Protein AF-A0A2D6MAQ5-F1 (afdb_monomer_lite)

Foldseek 3Di:
DDPVVLVVQLVQLQDPHRPDDDALQRLQVNVQLDLVSLLVVLCVPPPPPDPDDDPVRVVVSNSSSVSNCVVSVVSNVCCFVWPAFAKKFKAQPPPGTPAIDTDGTDVRVLVVCCVPCVVVDPVPSNVRTDITRDHHDDPVVRVVRRVVVVVVVVVVVVVVVVVVVVVVVVVVVVVVVVVVVVVVVVVVVVVVVVVPPDDPD

Structure (mmCIF, N/CA/C/O backbone):
data_AF-A0A2D6MAQ5-F1
#
_entry.id   AF-A0A2D6MAQ5-F1
#
loop_
_atom_site.group_PDB
_atom_site.id
_atom_site.type_symbol
_atom_site.label_atom_id
_atom_site.label_alt_id
_atom_site.label_comp_id
_atom_site.label_asym_id
_atom_site.label_entity_id
_atom_site.label_seq_id
_atom_site.pdbx_PDB_ins_code
_atom_site.Cartn_x
_atom_site.Cartn_y
_atom_site.Cartn_z
_atom_site.occupancy
_atom_site.B_iso_or_equiv
_atom_site.auth_seq_id
_atom_site.auth_comp_id
_atom_site.auth_asym_id
_atom_site.auth_atom_id
_atom_site.pdbx_PDB_model_num
ATOM 1 N N . MET A 1 1 ? 15.645 -5.138 -8.978 1.00 88.62 1 MET A N 1
ATOM 2 C CA . MET A 1 1 ? 16.540 -4.538 -9.994 1.00 88.62 1 MET A CA 1
ATOM 3 C C . MET A 1 1 ? 17.437 -3.491 -9.338 1.00 88.62 1 MET A C 1
ATOM 5 O O . MET A 1 1 ? 16.954 -2.811 -8.440 1.00 88.62 1 MET A O 1
ATOM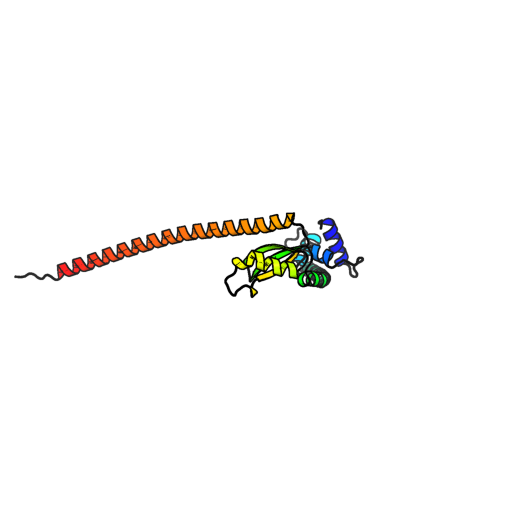 9 N N . ASN A 1 2 ? 18.716 -3.377 -9.720 1.00 93.69 2 ASN A N 1
ATOM 10 C CA . ASN A 1 2 ? 19.572 -2.290 -9.223 1.00 93.69 2 ASN A CA 1
ATOM 11 C C . ASN A 1 2 ? 19.208 -0.949 -9.901 1.00 93.69 2 ASN A C 1
ATOM 13 O O . ASN A 1 2 ? 18.610 -0.934 -10.979 1.00 93.69 2 ASN A O 1
ATOM 17 N N . ASP A 1 3 ? 19.557 0.175 -9.268 1.00 94.69 3 ASP A N 1
ATOM 18 C CA . ASP A 1 3 ? 19.176 1.507 -9.765 1.00 94.69 3 ASP A CA 1
ATOM 19 C C . ASP A 1 3 ? 19.795 1.834 -11.134 1.00 94.69 3 ASP A C 1
ATOM 21 O O . ASP A 1 3 ? 19.147 2.484 -11.952 1.00 94.69 3 ASP A O 1
ATOM 25 N N . SER A 1 4 ? 21.004 1.330 -11.408 1.00 95.81 4 SER A N 1
ATOM 26 C CA . SER A 1 4 ? 21.710 1.538 -12.681 1.00 95.81 4 SER A CA 1
ATOM 27 C C . SER A 1 4 ? 20.963 0.911 -13.865 1.00 95.81 4 SER A C 1
ATOM 29 O O . SER A 1 4 ? 20.647 1.598 -14.835 1.00 95.81 4 SER A O 1
ATOM 31 N N . ARG A 1 5 ? 20.578 -0.369 -13.756 1.00 96.25 5 ARG A N 1
ATOM 32 C CA . ARG A 1 5 ? 19.807 -1.070 -14.794 1.00 96.25 5 ARG A CA 1
ATOM 33 C C . ARG A 1 5 ? 18.431 -0.442 -14.984 1.00 96.25 5 ARG A C 1
ATOM 35 O O . ARG A 1 5 ? 17.978 -0.289 -16.113 1.00 96.25 5 ARG A O 1
ATOM 42 N N . LYS A 1 6 ? 17.774 -0.035 -13.893 1.00 96.69 6 LYS A N 1
ATOM 43 C CA . LYS A 1 6 ? 16.491 0.675 -13.967 1.00 96.69 6 LYS A CA 1
ATOM 44 C C . LYS A 1 6 ? 16.623 1.974 -14.766 1.00 96.69 6 LYS A C 1
ATOM 46 O O . LYS A 1 6 ? 15.774 2.261 -15.607 1.00 96.69 6 LYS A O 1
ATOM 51 N N . GLU A 1 7 ? 17.670 2.754 -14.509 1.00 97.12 7 GLU A N 1
ATOM 52 C CA . GLU A 1 7 ? 17.916 4.001 -15.230 1.00 97.12 7 GLU A CA 1
ATOM 53 C C . GLU A 1 7 ? 18.206 3.755 -16.716 1.00 97.12 7 GLU A C 1
ATOM 55 O O . GLU A 1 7 ? 17.661 4.466 -17.561 1.00 97.12 7 GLU A O 1
ATOM 60 N N . GLU A 1 8 ? 19.001 2.734 -17.038 1.00 97.19 8 GLU A N 1
ATOM 61 C CA . GLU A 1 8 ? 19.292 2.314 -18.413 1.00 97.19 8 GLU A CA 1
ATOM 62 C C . GLU A 1 8 ? 18.004 1.991 -19.188 1.00 97.19 8 GLU A C 1
ATOM 64 O O . GLU A 1 8 ? 17.741 2.606 -20.224 1.00 97.19 8 GLU A O 1
ATOM 69 N N . ILE A 1 9 ? 17.159 1.107 -18.640 1.00 97.62 9 ILE A N 1
ATOM 70 C CA . ILE A 1 9 ? 15.879 0.720 -19.252 1.00 97.62 9 ILE A CA 1
ATOM 71 C C . ILE A 1 9 ? 14.987 1.949 -19.439 1.00 97.62 9 ILE A C 1
ATOM 73 O O . ILE A 1 9 ? 14.436 2.174 -20.515 1.00 97.62 9 ILE A O 1
ATOM 77 N N . VAL A 1 10 ? 14.859 2.799 -18.415 1.00 97.50 10 VAL A N 1
ATOM 78 C CA . VAL A 1 10 ? 14.015 3.999 -18.507 1.00 97.50 10 VAL A CA 1
ATOM 79 C C . VAL A 1 10 ? 14.538 4.982 -19.556 1.00 97.50 10 VAL A C 1
ATOM 81 O O . VAL A 1 10 ? 13.734 5.608 -20.251 1.00 97.50 10 VAL A O 1
ATOM 84 N N . ARG A 1 11 ? 15.858 5.136 -19.704 1.00 97.38 11 ARG A N 1
ATOM 85 C CA . ARG A 1 11 ? 16.445 5.994 -20.743 1.00 97.38 11 ARG A CA 1
ATOM 86 C C . ARG A 1 11 ? 16.146 5.458 -22.141 1.00 97.38 11 ARG A C 1
ATOM 88 O O . ARG A 1 11 ? 15.717 6.254 -22.978 1.00 97.38 11 ARG A O 1
ATOM 95 N N . ASP A 1 12 ? 16.282 4.153 -22.373 1.00 97.94 12 ASP A N 1
ATOM 96 C CA . ASP A 1 12 ? 15.926 3.529 -23.655 1.00 97.94 12 ASP A CA 1
ATOM 97 C C . ASP A 1 12 ? 14.424 3.680 -23.963 1.00 97.94 12 ASP A C 1
ATOM 99 O O . ASP A 1 12 ? 14.020 4.192 -25.014 1.00 97.94 12 ASP A O 1
ATOM 103 N N . LEU A 1 13 ? 13.575 3.408 -22.965 1.00 97.25 13 LEU A N 1
ATOM 104 C CA . LEU A 1 13 ? 12.125 3.613 -23.025 1.00 97.25 13 LEU A CA 1
ATOM 105 C C . LEU A 1 13 ? 11.705 5.079 -23.206 1.00 97.25 13 LEU A C 1
ATOM 107 O O . LEU A 1 13 ? 10.522 5.345 -23.427 1.00 97.25 13 LEU A O 1
ATOM 111 N N . LEU A 1 14 ? 12.617 6.049 -23.168 1.00 97.25 14 LEU A N 1
ATOM 112 C CA . LEU A 1 14 ? 12.327 7.447 -23.485 1.00 97.25 14 LEU A CA 1
ATOM 113 C C . LEU A 1 14 ? 12.767 7.857 -24.897 1.00 97.25 14 LEU A C 1
ATOM 115 O O . LEU A 1 14 ? 12.329 8.913 -25.368 1.00 97.25 14 LEU A O 1
ATOM 119 N N . VAL A 1 15 ? 13.542 7.042 -25.616 1.00 96.25 15 VAL A N 1
ATOM 120 C CA . VAL A 1 15 ? 13.937 7.293 -27.015 1.00 96.25 15 VAL A CA 1
ATOM 121 C C . VAL A 1 15 ? 12.729 7.139 -27.951 1.00 96.25 15 VAL A C 1
ATOM 123 O O . VAL A 1 15 ? 11.746 6.476 -27.624 1.00 96.25 15 VAL A O 1
ATOM 126 N N . LYS A 1 16 ? 12.726 7.783 -29.129 1.00 94.44 16 LYS A N 1
ATOM 127 C CA . LYS A 1 16 ? 11.592 7.706 -30.079 1.00 94.44 16 LYS A CA 1
ATOM 128 C C . LYS A 1 16 ? 11.238 6.257 -30.441 1.00 94.44 16 LYS A C 1
ATOM 130 O O . LYS A 1 16 ? 10.055 5.933 -30.490 1.00 94.44 16 LYS A O 1
ATOM 135 N N . ARG A 1 17 ? 12.246 5.406 -30.623 1.00 95.00 17 ARG A N 1
ATOM 136 C CA . ARG A 1 17 ? 12.137 3.955 -30.791 1.00 95.00 17 ARG A CA 1
ATOM 137 C C . ARG A 1 17 ? 13.095 3.321 -29.773 1.00 95.00 17 ARG A C 1
ATOM 139 O O . ARG A 1 17 ? 14.276 3.648 -29.876 1.00 95.00 17 ARG A O 1
ATOM 146 N N . PRO A 1 18 ? 12.603 2.563 -28.775 1.00 94.81 18 PRO A N 1
ATOM 147 C CA . PRO A 1 18 ? 13.467 1.784 -27.889 1.00 94.81 18 PRO A CA 1
ATOM 148 C C . PRO A 1 18 ? 14.373 0.870 -28.711 1.00 94.81 18 PRO A C 1
ATOM 150 O O . PRO A 1 18 ? 13.984 0.440 -29.799 1.00 94.81 18 PRO A O 1
ATOM 153 N N . LEU A 1 19 ? 15.576 0.623 -28.213 1.00 93.75 19 LEU A N 1
ATOM 154 C CA . LEU A 1 19 ? 16.551 -0.256 -28.848 1.00 93.75 19 LEU A CA 1
ATOM 155 C C . LEU A 1 19 ? 16.357 -1.713 -28.430 1.00 93.75 19 LEU A C 1
ATOM 157 O O . LEU A 1 19 ? 16.726 -2.603 -29.190 1.00 93.75 19 LEU A O 1
ATOM 161 N N . SER A 1 20 ? 15.806 -1.946 -27.235 1.00 95.31 20 SER A N 1
ATOM 162 C CA . SER A 1 20 ? 15.591 -3.287 -26.689 1.00 95.31 20 SER A CA 1
ATOM 163 C C . SER A 1 20 ? 14.107 -3.610 -26.539 1.00 95.31 20 SER A C 1
ATOM 165 O O . SER A 1 20 ? 13.301 -2.738 -26.203 1.00 95.31 20 SER A O 1
ATOM 167 N N . ASP A 1 21 ? 13.775 -4.887 -26.713 1.00 95.00 21 ASP A N 1
ATOM 168 C CA . ASP A 1 21 ? 12.493 -5.445 -26.295 1.00 95.00 21 ASP A CA 1
ATOM 169 C C . ASP A 1 21 ? 12.620 -5.925 -24.846 1.00 95.00 21 ASP A C 1
ATOM 171 O O . ASP A 1 21 ? 13.440 -6.789 -24.534 1.00 95.00 21 ASP A O 1
ATOM 175 N N . TYR A 1 22 ? 11.827 -5.333 -23.954 1.00 96.69 22 TYR A N 1
ATOM 176 C CA . TYR A 1 22 ? 11.806 -5.678 -22.534 1.00 96.69 22 TYR A CA 1
ATOM 177 C C . TYR A 1 22 ? 10.642 -6.616 -22.234 1.00 96.69 22 TYR A C 1
ATOM 179 O O . TYR A 1 22 ? 9.525 -6.398 -22.707 1.00 96.69 22 TYR A O 1
ATOM 187 N N . SER A 1 23 ? 10.895 -7.635 -21.416 1.00 96.12 23 SER A N 1
ATOM 188 C CA . SER A 1 23 ? 9.839 -8.528 -20.931 1.00 96.12 23 SER A CA 1
ATOM 189 C C . SER A 1 23 ? 8.852 -7.790 -20.019 1.00 96.12 23 SER A C 1
ATOM 191 O O . SER A 1 23 ? 9.197 -6.795 -19.371 1.00 96.12 23 SER A O 1
ATOM 193 N N . ASN A 1 24 ? 7.616 -8.289 -19.923 1.00 95.50 24 ASN A N 1
ATOM 194 C CA . ASN A 1 24 ? 6.607 -7.694 -19.042 1.00 95.50 24 ASN A CA 1
ATOM 195 C C . ASN A 1 24 ? 7.068 -7.722 -17.575 1.00 95.50 24 ASN A C 1
ATOM 197 O O . ASN A 1 24 ? 6.819 -6.779 -16.825 1.00 95.50 24 ASN A O 1
ATOM 201 N N . GLU A 1 25 ? 7.793 -8.769 -17.183 1.00 94.25 25 GLU A N 1
ATOM 202 C CA . GLU A 1 25 ? 8.395 -8.938 -15.865 1.00 94.25 25 GLU A CA 1
ATOM 203 C C . GLU A 1 25 ? 9.463 -7.872 -15.582 1.00 94.25 25 GLU A C 1
ATOM 205 O O . GLU A 1 25 ? 9.437 -7.255 -14.518 1.00 94.25 25 GLU A O 1
ATOM 210 N N . GLU A 1 26 ? 10.355 -7.583 -16.538 1.00 95.31 26 GLU A N 1
ATOM 211 C CA . GLU A 1 26 ? 11.341 -6.502 -16.396 1.00 95.31 26 GLU A CA 1
ATOM 212 C C . GLU A 1 26 ? 10.673 -5.132 -16.277 1.00 95.31 26 GLU A C 1
ATOM 214 O O . GLU A 1 26 ? 11.076 -4.323 -15.437 1.00 95.31 26 GLU A O 1
ATOM 219 N N . LEU A 1 27 ? 9.644 -4.869 -17.093 1.00 96.12 27 LEU A N 1
ATOM 220 C CA . LEU A 1 27 ? 8.882 -3.619 -17.044 1.00 96.12 27 LEU A CA 1
ATOM 221 C C . LEU A 1 27 ? 8.155 -3.453 -15.704 1.00 96.12 27 LEU A C 1
ATOM 223 O O . LEU A 1 27 ? 8.126 -2.351 -15.152 1.00 96.12 27 LEU A O 1
ATOM 227 N N . PHE A 1 28 ? 7.608 -4.539 -15.158 1.00 94.75 28 PHE A N 1
ATOM 228 C CA . PHE A 1 28 ? 6.983 -4.554 -13.840 1.00 94.75 28 PHE A CA 1
ATOM 229 C C . PHE A 1 28 ? 8.018 -4.301 -12.727 1.00 94.75 28 PHE A C 1
ATOM 231 O O . PHE A 1 28 ? 7.811 -3.450 -11.857 1.00 94.75 28 PHE A O 1
ATOM 238 N N . ASP A 1 29 ? 9.183 -4.948 -12.803 1.00 94.44 29 ASP A N 1
ATOM 239 C CA . ASP A 1 29 ? 10.281 -4.819 -11.835 1.00 94.44 29 ASP A CA 1
ATOM 240 C C . ASP A 1 29 ? 10.923 -3.421 -11.794 1.00 94.44 29 ASP A C 1
ATOM 242 O O . ASP A 1 29 ? 11.676 -3.106 -10.860 1.00 94.44 29 ASP A O 1
ATOM 246 N N . LEU A 1 30 ? 10.603 -2.537 -12.749 1.00 95.56 30 LEU A N 1
ATOM 247 C CA . LEU A 1 30 ? 10.941 -1.115 -12.653 1.00 95.56 30 LEU A CA 1
ATOM 248 C C . LEU A 1 30 ? 10.294 -0.457 -11.427 1.00 95.56 30 LEU A C 1
ATOM 250 O O . LEU A 1 30 ? 10.760 0.606 -11.008 1.00 95.56 30 LEU A O 1
ATOM 254 N N . ASN A 1 31 ? 9.255 -1.051 -10.827 1.00 94.75 31 ASN A N 1
ATOM 255 C CA . ASN A 1 31 ? 8.529 -0.494 -9.684 1.00 94.75 31 ASN A CA 1
ATOM 256 C C . ASN A 1 31 ? 8.019 0.933 -9.983 1.00 94.75 31 ASN A C 1
ATOM 258 O O . ASN A 1 31 ? 8.246 1.880 -9.225 1.00 94.75 31 ASN A O 1
ATOM 262 N N . LEU A 1 32 ? 7.423 1.097 -11.169 1.00 96.38 32 LEU A N 1
ATOM 263 C CA . LEU A 1 32 ? 6.778 2.320 -11.656 1.00 96.38 32 LEU A CA 1
ATOM 264 C C . LEU A 1 32 ? 5.301 2.008 -11.927 1.00 96.38 32 LEU A C 1
ATOM 266 O O . LEU A 1 32 ? 4.874 1.899 -13.071 1.00 96.38 32 LEU A O 1
ATOM 270 N N . HIS A 1 33 ? 4.532 1.802 -10.857 1.00 94.81 33 HIS A N 1
ATOM 271 C CA . HIS A 1 33 ? 3.179 1.229 -10.913 1.00 94.81 33 HIS A CA 1
ATOM 272 C C . HIS A 1 33 ? 2.074 2.249 -11.227 1.00 94.81 33 HIS A C 1
ATOM 274 O O . HIS A 1 33 ? 0.889 1.912 -11.213 1.00 94.81 33 HIS A O 1
ATOM 280 N N . SER A 1 34 ? 2.440 3.504 -11.480 1.00 96.50 34 SER A N 1
ATOM 281 C CA . SER A 1 34 ? 1.508 4.575 -11.809 1.00 96.50 34 SER A CA 1
ATOM 282 C C . SER A 1 34 ? 2.171 5.668 -12.648 1.00 96.50 34 SER A C 1
ATOM 284 O O . SER A 1 34 ? 3.388 5.871 -12.598 1.00 96.50 34 SER A O 1
ATOM 286 N N . GLU A 1 35 ? 1.358 6.457 -13.358 1.00 97.75 35 GLU A N 1
ATOM 287 C CA . GLU A 1 35 ? 1.834 7.662 -14.050 1.00 97.75 35 GLU A CA 1
ATOM 288 C C . GLU A 1 35 ? 2.507 8.646 -13.074 1.00 97.75 35 GLU A C 1
ATOM 290 O O . GLU A 1 35 ? 3.494 9.304 -13.412 1.00 97.75 35 GLU A O 1
ATOM 295 N N . TYR A 1 36 ? 2.014 8.711 -11.834 1.00 97.75 36 TYR A N 1
ATOM 296 C CA . TYR A 1 36 ? 2.606 9.518 -10.773 1.00 97.75 36 TYR A CA 1
ATOM 297 C C . TYR A 1 36 ? 4.025 9.049 -10.421 1.00 97.75 36 TYR A C 1
ATOM 299 O O . TYR A 1 36 ? 4.936 9.879 -10.334 1.00 97.75 36 TYR A O 1
ATOM 307 N N . ASP A 1 37 ? 4.250 7.738 -10.301 1.00 97.62 37 ASP A N 1
ATOM 308 C CA . ASP A 1 37 ? 5.584 7.171 -10.068 1.00 97.62 37 ASP A CA 1
ATOM 309 C C . ASP A 1 37 ? 6.519 7.459 -11.244 1.00 97.62 37 ASP A C 1
ATOM 311 O O . ASP A 1 37 ? 7.644 7.926 -11.039 1.00 97.62 37 ASP A O 1
ATOM 315 N N . CYS A 1 38 ? 6.037 7.290 -12.483 1.00 98.06 38 CYS A N 1
ATOM 316 C CA . CYS A 1 38 ? 6.774 7.683 -13.685 1.00 98.06 38 CYS A CA 1
ATOM 317 C C . CYS A 1 38 ? 7.151 9.171 -13.644 1.00 98.06 38 CYS A C 1
ATOM 319 O O . CYS A 1 38 ? 8.298 9.531 -13.910 1.00 98.06 38 CYS A O 1
ATOM 321 N N . ARG A 1 39 ? 6.218 10.059 -13.284 1.00 98.12 39 ARG A N 1
ATOM 322 C CA . ARG A 1 39 ? 6.462 11.504 -13.174 1.00 98.12 39 ARG A CA 1
ATOM 323 C C . ARG A 1 39 ? 7.495 11.835 -12.107 1.00 98.12 39 ARG A C 1
ATOM 325 O O . ARG A 1 39 ? 8.385 12.648 -12.371 1.00 98.12 39 ARG A O 1
ATOM 332 N N . ARG A 1 40 ? 7.405 11.223 -10.925 1.00 97.25 40 ARG A N 1
ATOM 333 C CA . ARG A 1 40 ? 8.395 11.405 -9.854 1.00 97.25 40 ARG A CA 1
ATOM 334 C C . ARG A 1 40 ? 9.776 10.939 -10.297 1.00 97.25 40 ARG A C 1
ATOM 336 O O . ARG A 1 40 ? 10.749 11.661 -10.093 1.00 97.25 40 ARG A O 1
ATOM 343 N N . TYR A 1 41 ? 9.857 9.780 -10.943 1.00 97.69 41 TYR A N 1
ATOM 344 C CA . TYR A 1 41 ? 11.121 9.213 -11.402 1.00 97.69 41 TYR A CA 1
ATOM 345 C C . TYR A 1 41 ? 11.761 10.046 -12.525 1.00 97.69 41 TYR A C 1
ATOM 347 O O . TYR A 1 41 ? 12.936 10.397 -12.439 1.00 97.69 41 TYR A O 1
ATOM 355 N N . VAL A 1 42 ? 10.982 10.473 -13.525 1.00 97.75 42 VAL A N 1
ATOM 356 C CA . VAL A 1 42 ? 11.463 11.370 -14.592 1.00 97.75 42 VAL A CA 1
ATOM 357 C C . VAL A 1 42 ? 11.900 12.722 -14.022 1.00 97.75 42 VAL A C 1
ATOM 359 O O . VAL A 1 42 ? 12.931 13.248 -14.437 1.00 97.75 42 VAL A O 1
ATOM 362 N N . THR A 1 43 ? 11.163 13.279 -13.052 1.00 97.44 43 THR A N 1
ATOM 363 C CA . THR A 1 43 ? 11.580 14.507 -12.350 1.00 97.44 43 THR A CA 1
ATOM 364 C C . THR A 1 43 ? 12.943 14.321 -11.685 1.00 97.44 43 THR A C 1
ATOM 366 O O . THR A 1 43 ? 13.827 15.146 -11.888 1.00 97.44 43 THR A O 1
ATOM 369 N N . LYS A 1 44 ? 13.136 13.210 -10.959 1.00 96.56 44 LYS A N 1
ATOM 370 C CA . LYS A 1 44 ? 14.394 12.892 -10.267 1.00 96.56 44 LYS A CA 1
ATOM 371 C C . LYS A 1 44 ? 15.592 12.839 -11.224 1.00 96.56 44 LYS A C 1
ATOM 373 O O . LYS A 1 44 ? 16.645 13.360 -10.880 1.00 96.56 44 LYS A O 1
ATOM 378 N N . ILE A 1 45 ? 15.435 12.225 -12.399 1.00 96.19 45 ILE A N 1
ATOM 379 C CA . ILE A 1 45 ? 16.539 12.022 -13.355 1.00 96.19 45 ILE A CA 1
ATOM 380 C C . ILE A 1 45 ? 16.838 13.282 -14.172 1.00 96.19 45 ILE A C 1
ATOM 382 O O . ILE A 1 45 ? 17.996 13.651 -14.342 1.00 96.19 45 ILE A O 1
ATOM 386 N N . PHE A 1 46 ? 15.808 13.924 -14.727 1.00 96.25 46 PHE A N 1
ATOM 387 C CA . PHE A 1 46 ? 15.991 14.977 -15.734 1.00 96.25 46 PHE A CA 1
ATOM 388 C C . PHE A 1 46 ? 15.930 16.394 -15.167 1.00 96.25 46 PHE A C 1
ATOM 390 O O . PHE A 1 46 ? 16.324 17.334 -15.854 1.00 96.25 46 PHE A O 1
ATOM 397 N N . TYR A 1 47 ? 15.411 16.557 -13.951 1.00 96.38 47 TYR A N 1
ATOM 398 C CA . TYR A 1 47 ? 15.249 17.855 -13.304 1.00 96.38 47 TYR A CA 1
ATOM 399 C C . TYR A 1 47 ? 15.709 17.825 -11.832 1.00 96.38 47 TYR A C 1
ATOM 401 O O . TYR A 1 47 ? 14.966 18.274 -10.953 1.00 96.38 47 TYR A O 1
ATOM 409 N N . PRO A 1 48 ? 16.918 17.310 -11.525 1.00 96.31 48 PRO A N 1
ATOM 410 C CA . PRO A 1 48 ? 17.421 17.306 -10.157 1.00 96.31 48 PRO A CA 1
ATOM 411 C C . PRO A 1 48 ? 17.647 18.741 -9.660 1.00 96.31 48 PRO A C 1
ATOM 413 O O . PRO A 1 48 ? 18.176 19.581 -10.382 1.00 96.31 48 PRO A O 1
ATOM 416 N N . GLY A 1 49 ? 17.242 19.026 -8.421 1.00 94.44 49 GLY A N 1
ATOM 417 C CA . GLY A 1 49 ? 17.518 20.309 -7.762 1.00 94.44 49 GLY A CA 1
ATOM 418 C C . GLY A 1 49 ? 16.656 21.4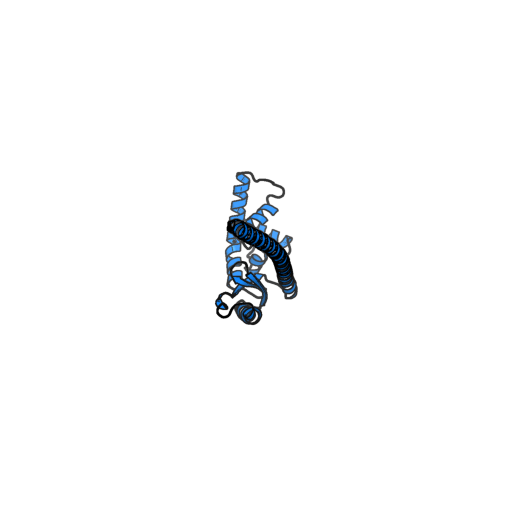97 -8.206 1.00 94.44 49 GLY A C 1
ATOM 419 O O . GLY A 1 49 ? 16.880 22.603 -7.727 1.00 94.44 49 GLY A O 1
ATOM 420 N N . TYR A 1 50 ? 15.657 21.301 -9.071 1.00 92.94 50 TYR A N 1
ATOM 421 C CA . TYR A 1 50 ? 14.743 22.379 -9.460 1.00 92.94 50 TYR A CA 1
ATOM 422 C C . TYR A 1 50 ? 13.564 22.480 -8.475 1.00 92.94 50 TYR A C 1
ATOM 424 O O . TYR A 1 50 ? 12.726 21.574 -8.454 1.00 92.94 50 TYR A O 1
ATOM 432 N N . PRO A 1 51 ? 13.437 23.573 -7.694 1.00 88.94 51 PRO A N 1
ATOM 433 C CA . PRO A 1 51 ? 12.321 23.745 -6.757 1.00 88.94 51 PRO A CA 1
ATOM 434 C C . PRO A 1 51 ? 10.992 23.968 -7.488 1.00 88.94 51 PRO A C 1
ATOM 436 O O . PRO A 1 51 ? 9.929 23.579 -7.009 1.00 88.94 51 PRO A O 1
ATOM 439 N N . SER A 1 52 ? 11.048 24.575 -8.675 1.00 95.62 52 SER A N 1
ATOM 440 C CA . SER A 1 52 ? 9.912 24.718 -9.577 1.00 95.62 52 SER A CA 1
ATOM 441 C C . SER A 1 52 ? 10.372 24.618 -11.031 1.00 95.62 52 SER A C 1
ATOM 443 O O . SER A 1 52 ? 11.485 25.008 -11.378 1.00 95.62 52 SER A O 1
ATOM 445 N N . LEU A 1 53 ? 9.513 24.056 -11.881 1.00 96.81 53 LEU A N 1
ATOM 446 C CA . LEU A 1 53 ? 9.777 23.902 -13.310 1.00 96.81 53 LEU A CA 1
ATOM 447 C C . LEU A 1 53 ? 9.172 25.069 -14.092 1.00 96.81 53 LEU A C 1
ATOM 449 O O . LEU A 1 53 ? 8.016 25.442 -13.862 1.00 96.81 53 LEU A O 1
ATOM 453 N N . THR A 1 54 ? 9.907 25.589 -15.073 1.00 97.06 54 THR A N 1
ATOM 454 C CA . THR A 1 54 ? 9.372 26.561 -16.038 1.00 97.06 54 THR A CA 1
ATOM 455 C C . THR A 1 54 ? 8.257 25.936 -16.886 1.00 97.06 54 THR A C 1
ATOM 457 O O . THR A 1 54 ? 8.124 24.712 -16.962 1.00 97.06 54 THR A O 1
ATOM 460 N N . SER A 1 55 ? 7.449 26.756 -17.570 1.00 96.69 55 SER A N 1
ATOM 461 C CA . SER A 1 55 ? 6.368 26.254 -18.440 1.00 96.69 55 SER A CA 1
ATOM 462 C C . SER A 1 55 ? 6.882 25.258 -19.498 1.00 96.69 55 SER A C 1
ATOM 464 O O . SER A 1 55 ? 6.347 24.155 -19.645 1.00 96.69 55 SER A O 1
ATOM 466 N N . GLY A 1 56 ? 8.009 25.574 -20.150 1.00 96.81 56 GLY A N 1
ATOM 467 C CA . GLY A 1 56 ? 8.650 24.679 -21.120 1.00 96.81 56 GLY A CA 1
ATOM 468 C C . GLY A 1 56 ? 9.134 23.362 -20.501 1.00 96.81 56 GLY A C 1
ATOM 469 O O . GLY A 1 56 ? 8.926 22.287 -21.075 1.00 96.81 56 GLY A O 1
ATOM 470 N N . GLN A 1 57 ? 9.715 23.414 -19.297 1.00 97.50 57 GLN A N 1
ATOM 471 C CA . GLN A 1 57 ? 10.146 22.218 -18.565 1.00 97.50 57 GLN A CA 1
ATOM 472 C C . GLN A 1 57 ? 8.956 21.349 -18.136 1.00 97.50 57 GLN A C 1
ATOM 474 O O . GLN A 1 57 ? 9.018 20.132 -18.301 1.00 97.50 57 GLN A O 1
ATOM 479 N N . LYS A 1 58 ? 7.846 21.947 -17.679 1.00 97.94 58 LYS A N 1
ATOM 480 C CA . LYS A 1 58 ? 6.600 21.229 -17.349 1.00 97.94 58 LYS A CA 1
ATOM 481 C C . LYS A 1 58 ? 6.056 20.460 -18.557 1.00 97.94 58 LYS A C 1
ATOM 483 O O . LYS A 1 58 ? 5.722 19.281 -18.429 1.00 97.94 58 LYS A O 1
ATOM 488 N N . GLY A 1 59 ? 6.038 21.085 -19.738 1.00 97.94 59 GLY A N 1
ATOM 489 C CA . GLY A 1 59 ? 5.648 20.419 -20.986 1.00 97.94 59 GLY A CA 1
ATOM 490 C C . GLY A 1 59 ? 6.619 19.305 -21.403 1.00 97.94 59 GLY A C 1
ATOM 491 O O . GLY A 1 59 ? 6.213 18.257 -21.906 1.00 97.94 59 GLY A O 1
ATOM 492 N N . GLY A 1 60 ? 7.922 19.492 -21.176 1.00 97.88 60 GLY A N 1
ATOM 493 C CA . GLY A 1 60 ? 8.942 18.458 -21.375 1.00 97.88 60 GLY A CA 1
ATOM 494 C C . GLY A 1 60 ? 8.777 17.249 -20.446 1.00 97.88 60 GLY A C 1
ATOM 495 O O . GLY A 1 60 ? 8.884 16.116 -20.916 1.00 97.88 60 GLY A O 1
ATOM 496 N N . LEU A 1 61 ? 8.492 17.490 -19.163 1.00 98.00 61 LEU A N 1
ATOM 497 C CA . LEU A 1 61 ? 8.229 16.465 -18.153 1.00 98.00 61 LEU A CA 1
ATOM 498 C C . LEU A 1 61 ? 6.985 15.653 -18.516 1.00 98.00 61 LEU A C 1
ATOM 500 O O . LEU A 1 61 ? 7.084 14.438 -18.645 1.00 98.00 61 LEU A O 1
ATOM 504 N N . SER A 1 62 ? 5.851 16.316 -18.769 1.00 98.19 62 SER A N 1
ATOM 505 C CA . SER A 1 62 ? 4.595 15.637 -19.120 1.00 98.19 62 SER A CA 1
ATOM 506 C C . SER A 1 62 ? 4.753 14.726 -20.343 1.00 98.19 62 SER A C 1
ATOM 508 O O . SER A 1 62 ? 4.348 13.569 -20.304 1.00 98.19 62 SER A O 1
ATOM 510 N N . ARG A 1 63 ? 5.439 15.184 -21.400 1.00 98.19 63 ARG A N 1
ATOM 511 C CA . ARG A 1 63 ? 5.695 14.355 -22.592 1.00 98.19 63 ARG A CA 1
ATOM 512 C C . ARG A 1 63 ? 6.534 13.111 -22.293 1.00 98.19 63 ARG A C 1
ATOM 514 O O . ARG A 1 63 ? 6.238 12.046 -22.832 1.00 98.19 63 ARG A O 1
ATOM 521 N N . LYS A 1 64 ? 7.574 13.235 -21.459 1.00 98.31 64 LYS A N 1
ATOM 522 C CA . LYS A 1 64 ? 8.412 12.096 -21.048 1.00 98.31 64 LYS A CA 1
ATOM 523 C C . LYS A 1 64 ? 7.629 11.124 -20.167 1.00 98.31 64 LYS A C 1
ATOM 525 O O . LYS A 1 64 ? 7.661 9.931 -20.436 1.00 98.31 64 LYS A O 1
ATOM 530 N N . THR A 1 65 ? 6.886 11.634 -19.185 1.00 98.38 65 THR A N 1
ATOM 531 C CA . THR A 1 65 ? 6.008 10.835 -18.320 1.00 98.38 65 THR A CA 1
ATOM 532 C C . THR A 1 65 ? 5.003 10.035 -19.139 1.00 98.38 65 THR A C 1
ATOM 534 O O . THR A 1 65 ? 4.970 8.818 -19.013 1.00 98.38 65 THR A O 1
ATOM 537 N N . ASN A 1 66 ? 4.260 10.686 -20.038 1.00 98.19 66 ASN A N 1
ATOM 538 C CA . ASN A 1 66 ? 3.240 10.019 -20.848 1.00 98.19 66 ASN A CA 1
ATOM 539 C C . ASN A 1 66 ? 3.848 8.954 -21.764 1.00 98.19 66 ASN A C 1
ATOM 541 O O . ASN A 1 66 ? 3.260 7.894 -21.952 1.00 98.19 66 ASN A O 1
ATOM 545 N N . ARG A 1 67 ? 5.028 9.224 -22.339 1.00 97.94 67 ARG A N 1
ATOM 546 C CA . ARG A 1 67 ? 5.748 8.250 -23.168 1.00 97.94 67 ARG A CA 1
ATOM 547 C C . ARG A 1 67 ? 6.169 7.030 -22.358 1.00 97.94 67 ARG A C 1
ATOM 549 O O . ARG A 1 67 ? 5.922 5.917 -22.803 1.00 97.94 67 ARG A O 1
ATOM 556 N N . LEU A 1 68 ? 6.796 7.253 -21.204 1.00 98.12 68 LEU A N 1
ATOM 557 C CA . LEU A 1 68 ? 7.260 6.182 -20.328 1.00 98.12 68 LEU A CA 1
ATOM 558 C C . LEU A 1 68 ? 6.082 5.335 -19.841 1.00 98.12 68 LEU A C 1
ATOM 560 O O . LEU A 1 68 ? 6.104 4.118 -19.987 1.00 98.12 68 LEU A O 1
ATOM 564 N N . TRP A 1 69 ? 5.028 5.986 -19.343 1.00 98.19 69 TRP A N 1
ATOM 565 C CA . TRP A 1 69 ? 3.848 5.302 -18.826 1.00 98.19 69 TRP A CA 1
ATOM 566 C C . TRP A 1 69 ? 3.164 4.456 -19.895 1.00 98.19 69 TRP A C 1
ATOM 568 O O . TRP A 1 69 ? 2.949 3.276 -19.668 1.00 98.19 69 TRP A O 1
ATOM 578 N N . ARG A 1 70 ? 2.914 5.002 -21.094 1.00 97.50 70 ARG A N 1
ATOM 579 C CA . ARG A 1 70 ? 2.293 4.239 -22.193 1.00 97.50 70 ARG A CA 1
ATOM 580 C C . ARG A 1 70 ? 3.076 2.989 -22.595 1.00 97.50 70 ARG A C 1
ATOM 582 O O . ARG A 1 70 ? 2.468 2.054 -23.085 1.00 97.50 70 ARG A O 1
ATOM 589 N N . ARG A 1 71 ? 4.401 2.980 -22.428 1.00 96.94 71 ARG A N 1
ATOM 590 C CA . ARG A 1 71 ? 5.249 1.827 -22.775 1.00 96.94 71 ARG A CA 1
ATOM 591 C C . ARG A 1 71 ? 5.301 0.772 -21.679 1.00 96.94 71 ARG A C 1
ATOM 593 O O . ARG A 1 71 ? 5.460 -0.398 -21.983 1.00 96.94 71 ARG A O 1
ATOM 600 N N . ILE A 1 72 ? 5.188 1.188 -20.421 1.00 97.44 72 ILE A N 1
ATOM 601 C CA . ILE A 1 72 ? 5.199 0.277 -19.271 1.00 97.44 72 ILE A CA 1
ATOM 602 C C . ILE A 1 72 ? 3.794 -0.267 -18.990 1.00 97.44 72 ILE A C 1
ATOM 604 O O . ILE A 1 72 ? 3.671 -1.382 -18.498 1.00 97.44 72 ILE A O 1
ATOM 608 N N . TYR A 1 73 ? 2.747 0.508 -19.293 1.00 96.88 73 TYR A N 1
ATOM 609 C CA . TYR A 1 73 ? 1.373 0.238 -18.873 1.00 96.88 73 TYR A CA 1
ATOM 610 C C . TYR A 1 73 ? 0.892 -1.161 -19.250 1.00 96.88 73 TYR A C 1
ATOM 612 O O . TYR A 1 73 ? 0.385 -1.855 -18.375 1.00 96.88 73 TYR A O 1
ATOM 620 N N . ASP A 1 74 ? 1.094 -1.584 -20.498 1.00 95.19 74 ASP A N 1
ATOM 621 C CA . ASP A 1 74 ? 0.596 -2.878 -20.973 1.00 95.19 74 ASP A CA 1
ATOM 622 C C . ASP A 1 74 ? 1.289 -4.041 -20.247 1.00 95.19 74 ASP A C 1
ATOM 624 O O . ASP A 1 74 ? 0.614 -4.909 -19.696 1.00 95.19 74 ASP A O 1
ATOM 628 N N . GLY A 1 75 ? 2.623 -4.015 -20.143 1.00 94.19 75 GLY A N 1
ATOM 629 C CA . GLY A 1 75 ? 3.379 -5.044 -19.421 1.00 94.19 75 GLY A CA 1
ATOM 630 C C . GLY A 1 75 ? 3.086 -5.053 -17.918 1.00 94.19 75 GLY A C 1
ATOM 631 O O . GLY A 1 75 ? 2.910 -6.111 -17.314 1.00 94.19 75 GLY A O 1
ATOM 632 N N . TYR A 1 76 ? 2.941 -3.870 -17.318 1.00 94.12 76 TYR A N 1
ATOM 633 C CA . TYR A 1 76 ? 2.517 -3.722 -15.929 1.00 94.12 76 TYR A CA 1
ATOM 634 C C . TYR A 1 76 ? 1.120 -4.306 -15.692 1.00 94.12 76 TYR A C 1
ATOM 636 O O . TYR A 1 76 ? 0.911 -5.045 -14.728 1.00 94.12 76 TYR A O 1
ATOM 644 N N . PHE A 1 77 ? 0.158 -3.959 -16.547 1.00 94.44 77 PHE A N 1
ATOM 645 C CA . PHE A 1 77 ? -1.229 -4.384 -16.415 1.00 94.44 77 PHE A CA 1
ATOM 646 C C . PHE A 1 77 ? -1.367 -5.894 -16.620 1.00 94.44 77 PHE A C 1
ATOM 648 O O . PHE A 1 77 ? -2.088 -6.538 -15.855 1.00 94.44 77 PHE A O 1
ATOM 655 N N . ASP A 1 78 ? -0.640 -6.459 -17.586 1.00 94.50 78 ASP A N 1
ATOM 656 C CA . ASP A 1 78 ? -0.598 -7.898 -17.842 1.00 94.50 78 ASP A CA 1
ATOM 657 C C . ASP A 1 78 ? -0.082 -8.664 -16.616 1.00 94.50 78 ASP A C 1
ATOM 659 O O . ASP A 1 78 ? -0.806 -9.484 -16.050 1.00 94.50 78 ASP A O 1
ATOM 663 N N . VAL A 1 79 ? 1.105 -8.314 -16.103 1.00 94.31 79 VAL A N 1
ATOM 664 C CA . VAL A 1 79 ? 1.685 -8.969 -14.914 1.00 94.31 79 VAL A CA 1
ATOM 665 C C . VAL A 1 79 ? 0.807 -8.774 -13.681 1.00 94.31 79 VAL A C 1
ATOM 667 O O . VAL A 1 79 ? 0.601 -9.713 -12.913 1.00 94.31 79 VAL A O 1
ATOM 670 N N . ARG A 1 80 ? 0.226 -7.585 -13.489 1.00 93.06 80 ARG A N 1
ATOM 671 C CA . ARG A 1 80 ? -0.688 -7.324 -12.368 1.00 93.06 80 ARG A CA 1
ATOM 672 C C . ARG A 1 80 ? -1.955 -8.179 -12.435 1.00 93.06 80 ARG A C 1
ATOM 674 O O . ARG A 1 80 ? -2.467 -8.584 -11.391 1.00 93.06 80 ARG A O 1
ATOM 681 N N . THR A 1 81 ? -2.485 -8.411 -13.632 1.00 92.69 81 THR A N 1
ATOM 682 C CA . THR A 1 81 ? -3.765 -9.103 -13.830 1.00 92.69 81 THR A CA 1
ATOM 683 C C . THR A 1 81 ? -3.590 -10.615 -13.815 1.00 92.69 81 THR A C 1
ATOM 685 O O . THR A 1 81 ? -4.329 -11.302 -13.097 1.00 92.69 81 THR A O 1
ATOM 688 N N . ARG A 1 82 ? -2.601 -11.108 -14.571 1.00 94.56 82 ARG A N 1
ATOM 689 C CA . ARG A 1 82 ? -2.208 -12.518 -14.665 1.00 94.56 82 ARG A CA 1
ATOM 690 C C . ARG A 1 82 ? -1.604 -13.016 -13.354 1.00 94.56 82 ARG A C 1
ATOM 692 O O . ARG A 1 82 ? -1.860 -14.145 -12.945 1.00 94.56 82 ARG A O 1
ATOM 699 N N . GLY A 1 83 ? -0.851 -12.154 -12.675 1.00 94.31 83 GLY A N 1
ATOM 700 C CA . GLY A 1 83 ? 0.004 -12.542 -11.564 1.00 94.31 83 GLY A CA 1
ATOM 701 C C . GLY A 1 83 ? 1.220 -13.339 -12.041 1.00 94.31 83 GLY A C 1
ATOM 702 O O . GLY A 1 83 ? 1.509 -13.456 -13.235 1.00 94.31 83 GLY A O 1
ATOM 703 N N . GLY A 1 84 ? 1.940 -13.893 -11.076 1.00 93.06 84 GLY A N 1
ATOM 704 C CA . GLY A 1 84 ? 3.081 -14.772 -11.293 1.00 93.06 84 GLY A CA 1
ATOM 705 C C . GLY A 1 84 ? 3.670 -15.250 -9.973 1.00 93.06 84 GLY A C 1
ATOM 706 O O . GLY A 1 84 ? 3.122 -14.992 -8.897 1.00 93.06 84 GLY A O 1
ATOM 707 N N . ARG A 1 85 ? 4.814 -15.926 -10.045 1.00 95.94 85 ARG A N 1
ATOM 708 C CA . ARG A 1 85 ? 5.494 -16.426 -8.853 1.00 95.94 85 ARG A CA 1
ATOM 709 C C . ARG A 1 85 ? 6.063 -15.264 -8.050 1.00 95.94 85 ARG A C 1
ATOM 711 O O . ARG A 1 85 ? 7.036 -14.640 -8.465 1.00 95.94 85 ARG A O 1
ATOM 718 N N . GLY A 1 86 ? 5.502 -14.981 -6.883 1.00 96.06 86 GLY A N 1
ATOM 719 C CA . GLY A 1 86 ? 5.947 -13.841 -6.097 1.00 96.06 86 GLY A CA 1
ATOM 720 C C . GLY A 1 86 ? 5.092 -13.545 -4.881 1.00 96.06 86 GLY A C 1
ATOM 721 O O . GLY A 1 86 ? 4.429 -14.417 -4.322 1.00 96.06 86 GLY A O 1
ATOM 722 N N . ILE A 1 87 ? 5.171 -12.292 -4.445 1.00 97.06 87 ILE A N 1
ATOM 723 C CA . ILE A 1 87 ? 4.520 -11.796 -3.240 1.00 97.06 87 ILE A CA 1
ATOM 724 C C . ILE A 1 87 ? 3.200 -11.130 -3.618 1.00 97.06 87 ILE A C 1
ATOM 726 O O . ILE A 1 87 ? 3.148 -10.232 -4.464 1.00 97.06 87 ILE A O 1
ATOM 730 N N . TYR A 1 88 ? 2.148 -11.539 -2.924 1.00 97.81 88 TYR A N 1
ATOM 731 C CA . TYR A 1 88 ? 0.799 -11.021 -3.059 1.00 97.81 88 TYR A CA 1
ATOM 732 C C . TYR A 1 88 ? 0.381 -10.318 -1.772 1.00 97.81 88 TYR A C 1
ATOM 734 O O . TYR A 1 88 ? 0.637 -10.817 -0.678 1.00 97.81 88 TYR A O 1
ATOM 742 N N . LEU A 1 89 ? -0.279 -9.172 -1.911 1.00 97.12 89 LEU A N 1
ATOM 743 C CA . LEU A 1 89 ? -0.974 -8.489 -0.826 1.00 97.12 89 LEU A CA 1
ATOM 744 C C . LEU A 1 89 ? -2.394 -9.035 -0.732 1.00 97.12 89 LEU A C 1
ATOM 746 O O . LEU A 1 89 ? -3.121 -9.046 -1.729 1.00 97.12 89 LEU A O 1
ATOM 750 N N . VAL A 1 90 ? -2.782 -9.434 0.472 1.00 97.75 90 VAL A N 1
ATOM 751 C CA . VAL A 1 90 ? -4.142 -9.823 0.831 1.00 97.75 90 VAL A CA 1
ATOM 752 C C . VAL A 1 90 ? -4.775 -8.668 1.594 1.00 97.75 90 VAL A C 1
ATOM 754 O O . VAL A 1 90 ? -4.236 -8.228 2.610 1.00 97.75 90 VAL A O 1
ATOM 757 N N . ASN A 1 91 ? -5.922 -8.178 1.129 1.00 96.62 91 ASN A N 1
ATOM 758 C CA . ASN A 1 91 ? -6.666 -7.122 1.812 1.00 96.62 91 ASN A CA 1
ATOM 759 C C . ASN A 1 91 ? -8.173 -7.409 1.867 1.00 96.62 91 ASN A C 1
ATOM 761 O O . ASN A 1 91 ? -8.718 -8.161 1.058 1.00 96.62 91 ASN A O 1
ATOM 765 N N . LYS A 1 92 ? -8.839 -6.798 2.851 1.00 94.69 92 LYS A N 1
ATOM 766 C CA . LYS A 1 92 ? -10.297 -6.804 3.038 1.00 94.69 92 LYS A CA 1
ATOM 767 C C . LYS A 1 92 ? -10.847 -5.436 2.628 1.00 94.69 92 LYS A C 1
ATOM 769 O O . LYS A 1 92 ? -11.217 -4.621 3.465 1.00 94.69 92 LYS A O 1
ATOM 774 N N . GLY A 1 93 ? -10.873 -5.156 1.328 1.00 88.00 93 GLY A N 1
ATOM 775 C CA . GLY A 1 93 ? -11.361 -3.873 0.814 1.00 88.00 93 GLY A CA 1
ATOM 776 C C . GLY A 1 93 ? -10.371 -2.713 0.985 1.00 88.00 93 GLY A C 1
ATOM 777 O O . GLY A 1 93 ? -9.157 -2.904 0.989 1.00 88.00 93 GLY A O 1
ATOM 778 N N . TYR A 1 94 ? -10.887 -1.483 1.030 1.00 84.19 94 TYR A N 1
ATOM 779 C CA . TYR A 1 94 ? -10.056 -0.278 1.012 1.00 84.19 94 TYR A CA 1
ATOM 780 C C . TYR A 1 94 ? -9.401 -0.024 2.377 1.00 84.19 94 TYR A C 1
ATOM 782 O O . TYR A 1 94 ? -10.096 0.210 3.359 1.00 84.19 94 TYR A O 1
ATOM 790 N N . GLY A 1 95 ? -8.065 -0.030 2.419 1.00 84.31 95 GLY A N 1
ATOM 791 C CA . GLY A 1 95 ? -7.280 0.351 3.601 1.00 84.31 95 GLY A CA 1
ATOM 792 C C . GLY A 1 95 ? -7.112 -0.732 4.672 1.00 84.31 95 GLY A C 1
ATOM 793 O O . GLY A 1 95 ? -6.501 -0.457 5.698 1.00 84.31 95 GLY A O 1
ATOM 794 N N . CYS A 1 96 ? -7.611 -1.950 4.448 1.00 90.88 96 CYS A N 1
ATOM 795 C CA . CYS A 1 96 ? -7.489 -3.057 5.399 1.00 90.88 96 CYS A CA 1
ATOM 796 C C . CYS A 1 96 ? -6.568 -4.149 4.852 1.00 90.88 96 CYS A C 1
ATOM 798 O O . CYS A 1 96 ? -7.032 -5.177 4.351 1.00 90.88 96 CYS A O 1
ATOM 800 N N . ASP A 1 97 ? -5.261 -3.920 4.946 1.00 95.94 97 ASP A N 1
ATOM 801 C CA . ASP A 1 97 ? -4.248 -4.912 4.587 1.00 95.94 97 ASP A CA 1
ATOM 802 C C . ASP A 1 97 ? -4.208 -6.016 5.654 1.00 95.94 97 ASP A C 1
ATOM 804 O O . ASP A 1 97 ? -3.899 -5.759 6.815 1.00 95.94 97 ASP A O 1
ATOM 808 N N . LEU A 1 98 ? -4.522 -7.255 5.267 1.00 96.56 98 LEU A N 1
ATOM 809 C CA . LEU A 1 98 ? -4.510 -8.407 6.177 1.00 96.56 98 LEU A CA 1
ATOM 810 C C . LEU A 1 98 ? -3.100 -8.979 6.325 1.00 96.56 98 LEU A C 1
ATOM 812 O O . LEU A 1 98 ? -2.689 -9.404 7.403 1.00 96.56 98 LEU A O 1
ATOM 816 N N . GLY A 1 99 ? -2.353 -9.006 5.226 1.00 97.69 99 GLY A N 1
ATOM 817 C CA . GLY A 1 99 ? -1.052 -9.644 5.185 1.00 97.69 99 GLY A CA 1
ATOM 818 C C . GLY A 1 99 ? -0.511 -9.753 3.773 1.00 97.69 99 GLY A C 1
ATOM 819 O O . GLY A 1 99 ? -1.182 -9.445 2.792 1.00 97.69 99 GLY A O 1
ATOM 820 N N . HIS A 1 100 ? 0.717 -10.230 3.676 1.00 98.25 100 HIS A N 1
ATOM 821 C CA . HIS A 1 100 ? 1.311 -10.671 2.429 1.00 98.25 100 HIS A CA 1
ATOM 822 C C . HIS A 1 100 ? 1.480 -12.188 2.463 1.00 98.25 100 HIS A C 1
ATOM 824 O O . HIS A 1 100 ? 1.725 -12.775 3.524 1.00 98.25 100 HIS A O 1
ATOM 830 N N . LEU A 1 101 ? 1.411 -12.814 1.292 1.00 97.81 101 LEU A N 1
ATOM 831 C CA . LEU A 1 101 ? 1.725 -14.226 1.090 1.00 97.81 101 LEU A CA 1
ATOM 832 C C . LEU A 1 101 ? 2.626 -14.410 -0.130 1.00 97.81 101 LEU A C 1
ATOM 834 O O . LEU A 1 101 ? 2.736 -13.520 -0.972 1.00 97.81 101 LEU A O 1
ATOM 838 N N . PHE A 1 102 ? 3.276 -15.566 -0.213 1.00 98.06 102 PHE A N 1
ATOM 839 C CA . PHE A 1 102 ? 4.035 -15.983 -1.387 1.00 98.06 102 PHE A CA 1
ATOM 840 C C . PHE A 1 102 ? 3.285 -17.112 -2.093 1.00 98.06 102 PHE A C 1
ATOM 842 O O . PHE A 1 102 ? 2.836 -18.037 -1.421 1.00 98.06 102 PHE A O 1
ATOM 849 N N . ALA A 1 103 ? 3.166 -17.034 -3.416 1.00 97.88 103 ALA A N 1
ATOM 850 C CA . ALA A 1 103 ? 2.501 -18.041 -4.242 1.00 97.88 103 ALA A CA 1
ATOM 851 C C . ALA A 1 103 ? 3.157 -18.132 -5.630 1.00 97.88 103 ALA A C 1
ATOM 853 O O . ALA A 1 103 ? 3.836 -17.195 -6.061 1.00 97.88 103 ALA A O 1
ATOM 854 N N . GLN A 1 104 ? 2.969 -19.255 -6.322 1.00 96.50 104 GLN A N 1
ATOM 855 C CA . GLN A 1 104 ? 3.427 -19.504 -7.693 1.00 96.50 104 GLN A CA 1
ATOM 856 C C . GLN A 1 104 ? 2.563 -18.781 -8.723 1.00 96.50 104 GLN A C 1
ATOM 858 O O . GLN A 1 104 ? 3.072 -18.317 -9.742 1.00 96.50 104 GLN A O 1
ATOM 863 N N . ASP A 1 105 ? 1.272 -18.655 -8.444 1.00 96.81 105 ASP A N 1
ATOM 864 C CA . ASP A 1 105 ? 0.316 -17.981 -9.305 1.00 96.81 105 ASP A CA 1
ATOM 865 C C . ASP A 1 105 ? -0.816 -17.346 -8.487 1.00 96.81 105 ASP A C 1
ATOM 867 O O . ASP A 1 105 ? -0.873 -17.421 -7.254 1.00 96.81 105 ASP A O 1
ATOM 871 N N . LYS A 1 106 ? -1.715 -16.665 -9.196 1.00 96.88 106 LYS A N 1
ATOM 872 C CA . LYS A 1 106 ? -2.837 -15.954 -8.592 1.00 96.88 106 LYS A CA 1
ATOM 873 C C . LYS A 1 106 ? -3.876 -16.901 -7.983 1.00 96.88 106 LYS A C 1
ATOM 875 O O . LYS A 1 106 ? -4.4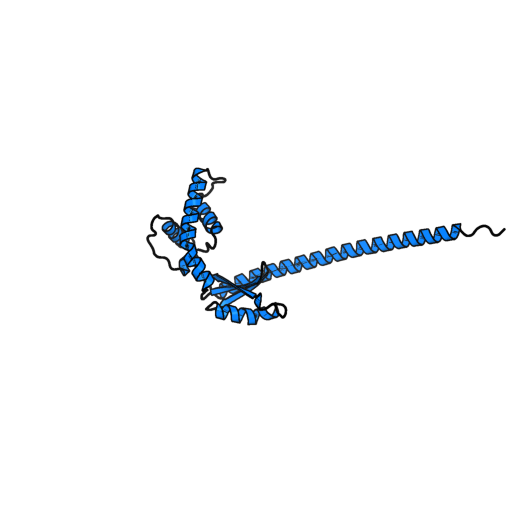82 -16.553 -6.975 1.00 96.88 106 LYS A O 1
ATOM 880 N N . GLN A 1 107 ? -4.082 -18.082 -8.558 1.00 97.06 107 GLN A N 1
ATOM 881 C CA . GLN A 1 107 ? -5.084 -19.036 -8.083 1.00 97.06 107 GLN A CA 1
ATOM 882 C C . GLN A 1 107 ? -4.642 -19.697 -6.769 1.00 97.06 107 GLN A C 1
ATOM 884 O O . GLN A 1 107 ? -5.435 -19.842 -5.832 1.00 97.06 107 GLN A O 1
ATOM 889 N N . GLU A 1 108 ? -3.363 -20.052 -6.668 1.00 97.81 108 GLU A N 1
ATOM 890 C CA . GLU A 1 108 ? -2.741 -20.499 -5.426 1.00 97.81 108 GLU A CA 1
ATOM 891 C C . GLU A 1 108 ? -2.796 -19.385 -4.377 1.00 97.81 108 GLU A C 1
ATOM 893 O O . GLU A 1 108 ? -3.201 -19.639 -3.241 1.00 97.81 108 GLU A O 1
ATOM 898 N N . ALA A 1 109 ? -2.487 -18.138 -4.760 1.00 97.81 109 ALA A N 1
ATOM 899 C CA . ALA A 1 109 ? -2.612 -16.989 -3.867 1.00 97.81 109 ALA A CA 1
ATOM 900 C C . ALA A 1 109 ? -4.039 -16.848 -3.310 1.00 97.81 109 ALA A C 1
ATOM 902 O O . ALA A 1 109 ? -4.209 -16.666 -2.106 1.00 97.81 109 ALA A O 1
ATOM 903 N N . GLU A 1 110 ? -5.064 -16.982 -4.157 1.00 97.00 110 GLU A N 1
ATOM 904 C CA . GLU A 1 110 ? -6.482 -16.963 -3.768 1.00 97.00 110 GLU A CA 1
ATOM 905 C C . GLU A 1 110 ? -6.857 -18.071 -2.791 1.00 97.00 110 GLU A C 1
ATOM 907 O O . GLU A 1 110 ? -7.553 -17.819 -1.802 1.00 97.00 110 GLU A O 1
ATOM 912 N N . SER A 1 111 ? -6.364 -19.280 -3.030 1.00 96.81 111 SER A N 1
ATOM 913 C CA . SER A 1 111 ? -6.629 -20.433 -2.170 1.00 96.81 111 SER A CA 1
ATOM 914 C C . SER A 1 111 ? -5.954 -20.277 -0.803 1.00 96.81 111 SER A C 1
ATOM 916 O O . SER A 1 111 ? -6.604 -20.426 0.234 1.00 96.81 111 SER A O 1
ATOM 918 N N . LEU A 1 112 ? -4.674 -19.892 -0.789 1.00 97.75 112 LEU A N 1
ATOM 919 C CA . LEU A 1 112 ? -3.909 -19.649 0.435 1.00 97.75 112 LEU A CA 1
ATOM 920 C C . LEU A 1 112 ? -4.461 -18.470 1.234 1.00 97.75 112 LEU A C 1
ATOM 922 O O . LEU A 1 112 ? -4.530 -18.543 2.459 1.00 97.75 112 LEU A O 1
ATOM 926 N N . ALA A 1 113 ? -4.889 -17.396 0.568 1.00 97.25 113 ALA A N 1
ATOM 927 C CA . ALA A 1 113 ? -5.459 -16.243 1.248 1.00 97.25 113 ALA A CA 1
ATOM 928 C C . ALA A 1 113 ? -6.736 -16.607 2.011 1.00 97.25 113 ALA A C 1
ATOM 930 O O . ALA A 1 113 ? -6.890 -16.226 3.170 1.00 97.25 113 ALA A O 1
ATOM 931 N N . LYS A 1 114 ? -7.632 -17.375 1.379 1.00 95.50 114 LYS A N 1
ATOM 932 C CA . LYS A 1 114 ? -8.862 -17.858 2.020 1.00 95.50 114 LYS A CA 1
ATOM 933 C C . LYS A 1 114 ? -8.557 -18.794 3.185 1.00 95.50 114 LYS A C 1
ATOM 935 O O . LYS A 1 114 ? -9.179 -18.662 4.232 1.00 95.50 114 LYS A O 1
ATOM 940 N N . LEU A 1 115 ? -7.588 -19.696 3.025 1.00 95.88 115 LEU A N 1
ATOM 941 C CA . LEU A 1 115 ? -7.202 -20.639 4.074 1.00 95.88 115 LEU A CA 1
ATOM 942 C C . LEU A 1 115 ? -6.590 -19.935 5.295 1.00 95.88 115 LEU A C 1
ATOM 944 O O . LEU A 1 115 ? -6.950 -20.243 6.425 1.00 95.88 115 LEU A O 1
ATOM 948 N N . LEU A 1 116 ? -5.661 -19.002 5.071 1.00 96.62 116 LEU A N 1
ATOM 949 C CA . LEU A 1 116 ? -4.865 -18.392 6.141 1.00 96.62 116 LEU A CA 1
ATOM 950 C C . LEU A 1 116 ? -5.539 -17.179 6.784 1.00 96.62 116 LEU A C 1
ATOM 952 O O . LEU A 1 116 ? -5.400 -16.973 7.986 1.00 96.62 116 LEU A O 1
ATOM 956 N N . PHE A 1 117 ? -6.245 -16.367 5.996 1.00 96.19 117 PHE A N 1
ATOM 957 C CA . PHE A 1 117 ? -6.852 -15.117 6.463 1.00 96.19 117 PHE A CA 1
ATOM 958 C C . PHE A 1 117 ? -8.379 -15.178 6.523 1.00 96.19 117 PHE A C 1
ATOM 960 O O . PHE A 1 117 ? -9.003 -14.215 6.963 1.00 96.19 117 PHE A O 1
ATOM 967 N N . GLY A 1 118 ? -8.994 -16.294 6.117 1.00 94.12 118 GLY A N 1
ATOM 968 C CA . GLY A 1 118 ? -10.446 -16.459 6.136 1.00 94.12 118 GLY A CA 1
ATOM 969 C C . GLY A 1 118 ? -11.060 -16.254 7.520 1.00 94.12 118 GLY A C 1
ATOM 970 O O . GLY A 1 118 ? -12.096 -15.614 7.628 1.00 94.12 118 GLY A O 1
ATOM 971 N N . CYS A 1 119 ? -10.380 -16.696 8.581 1.00 93.75 119 CYS A N 1
ATOM 972 C CA . CYS A 1 119 ? -10.840 -16.528 9.963 1.00 93.75 119 CYS A CA 1
ATOM 973 C C . CYS A 1 119 ? -10.786 -15.080 10.483 1.00 93.75 119 CYS A C 1
ATOM 975 O O . CYS A 1 119 ? -11.375 -14.786 11.517 1.00 93.75 119 CYS A O 1
ATOM 977 N N . LEU A 1 120 ? -10.078 -14.176 9.796 1.00 93.12 120 LEU A N 1
ATOM 978 C CA . LEU A 1 120 ? -10.005 -12.753 10.155 1.00 93.12 120 LEU A CA 1
ATOM 979 C C . LEU A 1 120 ? -11.138 -11.935 9.521 1.00 93.12 120 LEU A C 1
ATOM 981 O O . LEU A 1 120 ? -11.229 -10.721 9.712 1.00 93.12 120 LEU A O 1
ATOM 985 N N . VAL A 1 121 ? -11.964 -12.582 8.705 1.00 93.06 121 VAL A N 1
ATOM 986 C CA . VAL A 1 121 ? -13.040 -11.965 7.947 1.00 93.06 121 VAL A CA 1
ATOM 987 C C . VAL A 1 121 ? -14.360 -12.532 8.453 1.00 93.06 121 VAL A C 1
ATOM 989 O O . VAL A 1 121 ? -14.481 -13.734 8.655 1.00 93.06 121 VAL A O 1
ATOM 992 N N . ASP A 1 122 ? -15.346 -11.660 8.668 1.00 90.56 122 ASP A N 1
ATOM 993 C CA . ASP A 1 122 ? -16.654 -12.057 9.191 1.00 90.56 122 ASP A CA 1
ATOM 994 C C . ASP A 1 122 ? -17.319 -13.103 8.285 1.00 90.56 122 ASP A C 1
ATOM 996 O O . ASP A 1 122 ? -17.164 -13.068 7.055 1.00 90.56 122 ASP A O 1
ATOM 1000 N N . GLU A 1 123 ? -18.085 -14.016 8.884 1.00 81.75 123 GLU A N 1
ATOM 1001 C CA . GLU A 1 123 ? -18.838 -15.030 8.149 1.00 81.75 123 GLU A CA 1
ATOM 1002 C C . GLU A 1 123 ? -19.735 -14.355 7.095 1.00 81.75 123 GLU A C 1
ATOM 1004 O O . GLU A 1 123 ? -20.530 -13.466 7.391 1.00 81.75 123 GLU A O 1
ATOM 1009 N N . GLY A 1 124 ? -19.548 -14.722 5.824 1.00 81.88 124 GLY A N 1
ATOM 1010 C CA . GLY A 1 124 ? -20.235 -14.104 4.680 1.00 81.88 124 GLY A CA 1
ATOM 1011 C C . GLY A 1 124 ? -19.439 -13.021 3.941 1.00 81.88 124 GLY A C 1
ATOM 1012 O O . GLY A 1 124 ? -19.801 -12.661 2.825 1.00 81.88 124 GLY A O 1
ATOM 1013 N N . SER A 1 125 ? -18.308 -12.559 4.481 1.00 86.88 125 SER A N 1
ATOM 1014 C CA . SER A 1 125 ? -17.429 -11.578 3.823 1.00 86.88 125 SER A CA 1
ATOM 1015 C C . SER A 1 125 ? -16.239 -12.198 3.080 1.00 86.88 125 SER A C 1
ATOM 1017 O O . SER A 1 125 ? -15.355 -11.471 2.631 1.00 86.88 125 SER A O 1
ATOM 1019 N N . TYR A 1 126 ? -16.200 -13.520 2.886 1.00 82.50 126 TYR A N 1
ATOM 1020 C CA . TYR A 1 126 ? -15.112 -14.198 2.160 1.00 82.50 126 TYR A CA 1
ATOM 1021 C C . TYR A 1 126 ? -14.910 -13.672 0.733 1.00 82.50 126 TYR A C 1
ATOM 1023 O O . TYR A 1 126 ? -13.782 -13.621 0.245 1.00 82.50 126 TYR A O 1
ATOM 1031 N N . SER A 1 127 ? -15.986 -13.231 0.074 1.00 85.19 127 SER A N 1
ATOM 1032 C CA . SER A 1 127 ? -15.933 -12.594 -1.248 1.00 85.19 127 SER A CA 1
ATOM 1033 C C . SER A 1 127 ? -15.210 -11.243 -1.250 1.00 85.19 127 SER A C 1
ATOM 1035 O O . SER A 1 127 ? -14.864 -10.736 -2.314 1.00 85.19 127 SER A O 1
ATOM 1037 N N . ASN A 1 128 ? -14.975 -10.650 -0.076 1.00 89.62 128 ASN A N 1
ATOM 1038 C CA . ASN A 1 128 ? -14.322 -9.351 0.071 1.00 89.62 128 ASN A CA 1
ATOM 1039 C C . ASN A 1 128 ? -12.798 -9.456 0.199 1.00 89.62 128 ASN A C 1
ATOM 1041 O O . ASN A 1 128 ? -12.129 -8.420 0.184 1.00 89.62 128 ASN A O 1
ATOM 1045 N N . ILE A 1 129 ? -12.244 -10.671 0.309 1.00 94.75 129 ILE A N 1
ATOM 1046 C CA . ILE A 1 129 ? -10.797 -10.882 0.261 1.00 94.75 129 ILE A CA 1
ATOM 1047 C C . ILE A 1 129 ? -10.337 -10.612 -1.169 1.00 94.75 129 ILE A C 1
ATOM 1049 O O . ILE A 1 129 ? -10.674 -11.349 -2.096 1.00 94.75 129 ILE A O 1
ATOM 1053 N N . ARG A 1 130 ? -9.561 -9.544 -1.350 1.00 95.50 130 ARG A N 1
ATOM 1054 C CA . ARG A 1 130 ? -8.944 -9.210 -2.632 1.00 95.50 130 ARG A CA 1
ATOM 1055 C C . ARG A 1 130 ? -7.452 -9.442 -2.551 1.00 95.50 130 ARG A C 1
ATOM 1057 O O . ARG A 1 130 ? -6.815 -9.247 -1.515 1.00 95.50 130 ARG A O 1
ATOM 1064 N N . ILE A 1 131 ? -6.906 -9.843 -3.687 1.00 96.38 131 ILE A N 1
ATOM 1065 C CA . ILE A 1 131 ? -5.505 -10.199 -3.817 1.00 96.38 131 ILE A CA 1
ATOM 1066 C C . ILE A 1 131 ? -4.896 -9.369 -4.923 1.00 96.38 131 ILE A C 1
ATOM 1068 O O . ILE A 1 131 ? -5.439 -9.267 -6.022 1.00 96.38 131 ILE A O 1
ATOM 1072 N N . THR A 1 132 ? -3.770 -8.746 -4.607 1.00 95.62 132 THR A N 1
ATOM 1073 C CA . THR A 1 132 ? -3.024 -7.918 -5.548 1.00 95.62 132 THR A CA 1
ATOM 1074 C C . THR A 1 132 ? -1.602 -8.435 -5.634 1.00 95.62 132 THR A C 1
ATOM 1076 O O . THR A 1 132 ? -0.916 -8.533 -4.618 1.00 95.62 132 THR A O 1
ATOM 1079 N N . PHE A 1 133 ? -1.149 -8.754 -6.844 1.00 96.75 133 PHE A N 1
ATOM 1080 C CA . PHE A 1 133 ? 0.252 -9.070 -7.081 1.00 96.75 133 PHE A CA 1
ATOM 1081 C C . PHE A 1 133 ? 1.106 -7.821 -6.841 1.00 96.75 133 PHE A C 1
ATOM 1083 O O . PHE A 1 133 ? 0.836 -6.767 -7.422 1.00 96.75 133 PHE A O 1
ATOM 1090 N N . ILE A 1 134 ? 2.101 -7.923 -5.957 1.00 94.44 134 ILE A N 1
ATOM 1091 C CA . ILE A 1 134 ? 2.949 -6.786 -5.581 1.00 94.44 134 ILE A CA 1
ATOM 1092 C C . ILE A 1 134 ? 4.257 -6.811 -6.345 1.00 94.44 134 ILE A C 1
ATOM 1094 O O . ILE A 1 134 ? 4.655 -5.775 -6.871 1.00 94.44 134 ILE A O 1
ATOM 1098 N N . ARG A 1 135 ? 4.944 -7.960 -6.351 1.00 93.62 135 ARG A N 1
ATOM 1099 C CA . ARG A 1 135 ? 6.238 -8.130 -7.019 1.00 93.62 135 ARG A CA 1
ATOM 1100 C C . ARG A 1 135 ? 6.708 -9.568 -7.076 1.00 93.62 135 ARG A C 1
ATOM 1102 O O . ARG A 1 135 ? 6.353 -10.394 -6.233 1.00 93.62 135 ARG A O 1
ATOM 1109 N N . LEU A 1 136 ? 7.630 -9.798 -8.002 1.00 92.94 136 LEU A N 1
ATOM 1110 C CA . LEU A 1 136 ? 8.554 -10.918 -7.951 1.00 92.94 136 LEU A CA 1
ATOM 1111 C C . LEU A 1 136 ? 9.445 -10.761 -6.707 1.00 92.94 136 LEU A C 1
ATOM 1113 O O . LEU A 1 136 ? 9.922 -9.665 -6.382 1.00 92.94 136 LEU A O 1
ATOM 1117 N N . GLY A 1 137 ? 9.627 -11.846 -5.962 1.00 90.31 137 GLY A N 1
ATOM 1118 C CA . GLY A 1 137 ? 10.326 -11.786 -4.684 1.00 90.31 137 GLY A CA 1
ATOM 1119 C C . GLY A 1 137 ? 10.652 -13.151 -4.106 1.00 90.31 137 GLY A C 1
ATOM 1120 O O . GLY A 1 137 ? 10.391 -14.185 -4.716 1.00 90.31 137 GLY A O 1
ATOM 1121 N N . SER A 1 138 ? 11.238 -13.144 -2.912 1.00 92.88 138 SER A N 1
ATOM 1122 C CA . SER A 1 138 ? 11.579 -14.359 -2.165 1.00 92.88 138 SER A CA 1
ATOM 1123 C C . SER A 1 138 ? 10.833 -14.434 -0.833 1.00 92.88 138 SER A C 1
ATOM 1125 O O . SER A 1 138 ? 10.333 -13.433 -0.315 1.00 92.88 138 SER A O 1
ATOM 1127 N N . LEU A 1 139 ? 10.825 -15.620 -0.221 1.00 93.31 139 LEU A N 1
ATOM 1128 C CA . LEU A 1 139 ? 10.287 -15.823 1.130 1.00 93.31 139 LEU A CA 1
ATOM 1129 C C . LEU A 1 139 ? 10.970 -14.936 2.187 1.00 93.31 139 LEU A C 1
ATOM 1131 O O . LEU A 1 139 ? 10.359 -14.595 3.199 1.00 93.31 139 LEU A O 1
ATOM 1135 N N . HIS A 1 140 ? 12.223 -14.530 1.963 1.00 92.94 140 HIS A N 1
ATOM 1136 C CA . HIS A 1 140 ? 12.916 -13.628 2.879 1.00 92.94 140 HIS A CA 1
ATOM 1137 C C . HIS A 1 140 ? 12.294 -12.224 2.870 1.00 92.94 140 HIS A C 1
ATOM 1139 O O . HIS A 1 140 ? 12.043 -11.645 3.928 1.00 92.94 140 HIS A O 1
ATOM 1145 N N . GLU A 1 141 ? 11.974 -11.704 1.683 1.00 93.44 141 GLU A N 1
ATOM 1146 C CA . GLU A 1 141 ? 11.311 -10.406 1.531 1.00 93.44 141 GLU A CA 1
ATOM 1147 C C . GLU A 1 141 ? 9.891 -10.433 2.112 1.00 93.44 141 GLU A C 1
ATOM 1149 O O . GLU A 1 141 ? 9.487 -9.481 2.781 1.00 93.44 141 GLU A O 1
ATOM 1154 N N . LEU A 1 142 ? 9.164 -11.547 1.947 1.00 95.75 142 LEU A N 1
ATOM 1155 C CA . LEU A 1 142 ? 7.829 -11.744 2.526 1.00 95.75 142 LEU A CA 1
ATOM 1156 C C . LEU A 1 142 ? 7.808 -11.465 4.037 1.00 95.75 142 LEU A C 1
ATOM 1158 O O . LEU A 1 142 ? 6.920 -10.772 4.540 1.00 95.75 142 LEU A O 1
ATOM 1162 N N . LYS A 1 143 ? 8.812 -11.966 4.766 1.00 95.88 143 LYS A N 1
ATOM 1163 C CA . LYS A 1 143 ? 8.928 -11.749 6.213 1.00 95.88 143 LYS A CA 1
ATOM 1164 C C . LYS A 1 143 ? 9.064 -10.264 6.555 1.00 95.88 143 LYS A C 1
ATOM 1166 O O . LYS A 1 143 ? 8.466 -9.812 7.530 1.00 95.88 143 LYS A O 1
ATOM 1171 N N . ALA A 1 144 ? 9.822 -9.503 5.765 1.00 94.94 144 ALA A N 1
ATOM 1172 C CA . ALA A 1 144 ? 9.978 -8.065 5.967 1.00 94.94 144 ALA A CA 1
ATOM 1173 C C . ALA A 1 144 ? 8.659 -7.307 5.728 1.00 94.94 144 ALA A C 1
ATOM 1175 O O . ALA A 1 144 ? 8.303 -6.438 6.527 1.00 94.94 144 ALA A O 1
ATOM 1176 N N . PHE A 1 145 ? 7.899 -7.676 4.690 1.00 93.94 145 PHE A N 1
ATOM 1177 C CA . PHE A 1 145 ? 6.578 -7.097 4.420 1.00 93.94 145 PHE A CA 1
ATOM 1178 C C . PHE A 1 145 ? 5.583 -7.365 5.554 1.00 93.94 145 PHE A C 1
ATOM 1180 O O . PHE A 1 145 ? 4.957 -6.432 6.060 1.00 93.94 145 PHE A O 1
ATOM 1187 N N . ASN A 1 146 ? 5.489 -8.614 6.014 1.00 96.69 146 ASN A N 1
ATOM 1188 C CA . ASN A 1 146 ? 4.590 -8.967 7.113 1.00 96.69 146 ASN A CA 1
ATOM 1189 C C . ASN A 1 146 ? 5.010 -8.331 8.440 1.00 96.69 146 ASN A C 1
ATOM 1191 O O . ASN A 1 146 ? 4.149 -7.893 9.200 1.00 96.69 146 ASN A O 1
ATOM 1195 N N . ARG A 1 147 ? 6.315 -8.182 8.700 1.00 96.88 147 ARG A N 1
ATOM 1196 C CA . ARG A 1 147 ? 6.801 -7.458 9.883 1.00 96.88 147 ARG A CA 1
ATOM 1197 C C . ARG A 1 147 ? 6.298 -6.014 9.912 1.00 96.88 147 ARG A C 1
ATOM 1199 O O . ARG A 1 147 ? 5.854 -5.560 10.958 1.00 96.88 147 ARG A O 1
ATOM 1206 N N . LYS A 1 148 ? 6.300 -5.323 8.768 1.00 95.50 148 LYS A N 1
ATOM 1207 C CA . LYS A 1 148 ? 5.785 -3.950 8.671 1.00 95.50 148 LYS A CA 1
ATOM 1208 C C . LYS A 1 148 ? 4.291 -3.863 9.005 1.00 95.50 148 LYS A C 1
ATOM 1210 O O . LYS A 1 148 ? 3.897 -2.943 9.714 1.00 95.50 148 LYS A O 1
ATOM 1215 N N . ILE A 1 149 ? 3.476 -4.813 8.535 1.00 95.19 149 ILE A N 1
ATOM 1216 C CA . ILE A 1 149 ? 2.045 -4.882 8.888 1.00 95.19 149 ILE A CA 1
ATOM 1217 C C . ILE A 1 149 ? 1.881 -5.102 10.393 1.00 95.19 149 ILE A C 1
ATOM 1219 O O . ILE A 1 149 ? 1.151 -4.360 11.042 1.00 95.19 149 ILE A O 1
ATOM 1223 N N . VAL A 1 150 ? 2.610 -6.062 10.966 1.00 96.81 150 VAL A N 1
ATOM 1224 C CA . VAL A 1 150 ? 2.575 -6.336 12.412 1.00 96.81 150 VAL A CA 1
ATOM 1225 C C . VAL A 1 150 ? 2.964 -5.099 13.225 1.00 96.81 150 VAL A C 1
ATOM 1227 O O . VAL A 1 150 ? 2.314 -4.788 14.220 1.00 96.81 150 VAL A O 1
ATOM 1230 N N . ASP A 1 151 ? 4.005 -4.378 12.811 1.00 97.19 151 ASP A N 1
ATOM 1231 C CA . ASP A 1 151 ? 4.457 -3.170 13.502 1.00 97.19 151 ASP A CA 1
ATOM 1232 C C . ASP A 1 151 ? 3.425 -2.032 13.406 1.00 97.19 151 ASP A C 1
ATOM 1234 O O . ASP A 1 151 ? 3.227 -1.306 14.382 1.00 97.19 151 ASP A O 1
ATOM 1238 N N . ASN A 1 152 ? 2.730 -1.892 12.272 1.00 95.06 152 ASN A N 1
ATOM 1239 C CA . ASN A 1 152 ? 1.625 -0.941 12.125 1.00 95.06 152 ASN A CA 1
ATOM 1240 C C . ASN A 1 152 ? 0.435 -1.314 13.022 1.00 95.06 152 ASN A C 1
ATOM 1242 O O . ASN A 1 152 ? -0.020 -0.472 13.791 1.00 95.06 152 ASN A O 1
ATOM 1246 N N . LEU A 1 153 ? 0.011 -2.581 13.016 1.00 95.75 153 LEU A N 1
ATOM 1247 C CA . LEU A 1 153 ? -1.073 -3.071 13.875 1.00 95.75 153 LEU A CA 1
ATOM 1248 C C . LEU A 1 153 ? -0.760 -2.863 15.360 1.00 95.75 153 LEU A C 1
ATOM 1250 O O . LEU A 1 153 ? -1.621 -2.450 16.129 1.00 95.75 153 LEU A O 1
ATOM 1254 N N . LYS A 1 154 ? 0.491 -3.081 15.784 1.00 97.75 154 LYS A N 1
ATOM 1255 C CA . LYS A 1 154 ? 0.915 -2.791 17.164 1.00 97.75 154 LYS A CA 1
ATOM 1256 C C . LYS A 1 154 ? 0.753 -1.315 17.525 1.00 97.75 154 LYS A C 1
ATOM 1258 O O . LYS A 1 154 ? 0.314 -1.016 18.633 1.00 97.75 154 LYS A O 1
ATOM 1263 N N . LYS A 1 155 ? 1.098 -0.403 16.611 1.00 97.69 155 LYS A N 1
ATOM 1264 C CA . LYS A 1 155 ? 0.918 1.043 16.820 1.00 97.69 155 LYS A CA 1
ATOM 1265 C C . LYS A 1 155 ? -0.558 1.418 16.902 1.00 97.69 155 LYS A C 1
ATOM 1267 O O . LYS A 1 155 ? -0.926 2.189 17.780 1.00 97.69 155 LYS A O 1
ATOM 1272 N N . GLU A 1 156 ? -1.393 0.853 16.035 1.00 95.94 156 GLU A N 1
ATOM 1273 C CA . GLU A 1 156 ? -2.844 1.070 16.051 1.00 95.94 156 GLU A CA 1
ATOM 1274 C C . GLU A 1 156 ? -3.474 0.564 17.352 1.00 95.94 156 GLU A C 1
ATOM 1276 O O . GLU A 1 156 ? -4.217 1.298 18.001 1.00 95.94 156 GLU A O 1
ATOM 1281 N N . ILE A 1 157 ? -3.109 -0.646 17.792 1.00 97.19 157 ILE A N 1
ATOM 1282 C CA . ILE A 1 157 ? -3.551 -1.209 19.074 1.00 97.19 157 ILE A CA 1
ATOM 1283 C C . ILE A 1 157 ? -3.141 -0.300 20.234 1.00 97.19 157 ILE A C 1
ATOM 1285 O O . ILE A 1 157 ? -3.945 -0.060 21.133 1.00 97.19 157 ILE A O 1
ATOM 1289 N N . GLN A 1 158 ? -1.906 0.209 20.234 1.00 98.38 158 GLN A N 1
ATOM 1290 C CA . GLN A 1 158 ? -1.454 1.110 21.290 1.00 98.38 158 GLN A CA 1
ATOM 1291 C C . GLN A 1 158 ? -2.239 2.428 21.281 1.00 98.38 158 GLN A C 1
ATOM 1293 O O . GLN A 1 158 ? -2.761 2.819 22.319 1.00 98.38 158 GLN A O 1
ATOM 1298 N N . GLY A 1 159 ? -2.423 3.056 20.117 1.00 97.69 159 GLY A N 1
ATOM 1299 C CA . GLY A 1 159 ? -3.214 4.285 20.006 1.00 97.69 159 GLY A CA 1
ATOM 1300 C C . GLY A 1 159 ? -4.679 4.099 20.421 1.00 97.69 159 GLY A C 1
ATOM 1301 O O . GLY A 1 159 ? -5.269 4.982 21.048 1.00 97.69 159 GLY A O 1
ATOM 1302 N N . ALA A 1 160 ? -5.265 2.932 20.139 1.00 97.94 160 ALA A N 1
ATOM 1303 C CA . ALA A 1 160 ? -6.601 2.581 20.611 1.00 97.94 160 ALA A CA 1
ATOM 1304 C C . ALA A 1 160 ? -6.649 2.441 22.142 1.00 97.94 160 ALA A C 1
ATOM 1306 O O . ALA A 1 160 ? -7.576 2.955 22.765 1.00 97.94 160 ALA A O 1
ATOM 1307 N N . LYS A 1 161 ? -5.644 1.808 22.763 1.00 98.44 161 LYS A N 1
ATOM 1308 C CA . LYS A 1 161 ? -5.532 1.720 24.231 1.00 98.44 161 LYS A CA 1
ATOM 1309 C C . LYS A 1 161 ? -5.417 3.097 24.877 1.00 98.44 161 LYS A 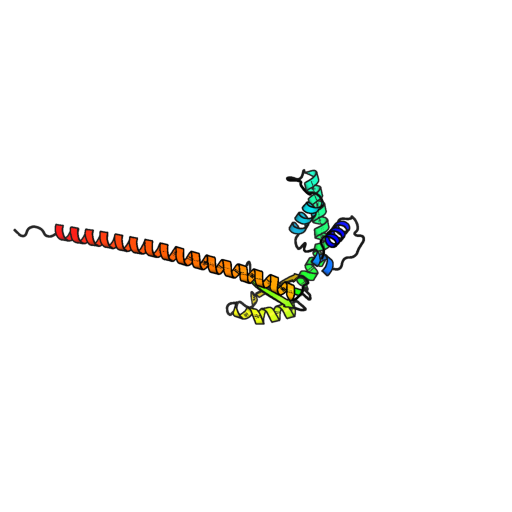C 1
ATOM 1311 O O . LYS A 1 161 ? -6.141 3.374 25.829 1.00 98.44 161 LYS A O 1
ATOM 1316 N N . ASP A 1 162 ? -4.572 3.961 24.328 1.00 98.06 162 ASP A N 1
ATOM 1317 C CA . ASP A 1 162 ? -4.394 5.327 24.827 1.00 98.06 162 ASP A CA 1
ATOM 1318 C C . ASP A 1 162 ? -5.711 6.118 24.723 1.00 98.06 162 ASP A C 1
ATOM 1320 O O . ASP A 1 162 ? -6.110 6.824 25.650 1.00 98.06 162 ASP A O 1
ATOM 1324 N N . SER A 1 163 ? -6.451 5.925 23.626 1.00 98.00 163 SER A N 1
ATOM 1325 C CA . SER A 1 163 ? -7.777 6.524 23.436 1.00 98.00 163 SER A CA 1
ATOM 1326 C C . SER A 1 163 ? -8.804 6.006 24.448 1.00 98.00 163 SER A C 1
ATOM 1328 O O . SER A 1 163 ? -9.594 6.792 24.967 1.00 98.00 163 SER A O 1
ATOM 1330 N N . ILE A 1 164 ? -8.800 4.703 24.756 1.00 98.12 164 ILE A N 1
ATOM 1331 C CA . ILE A 1 164 ? -9.687 4.110 25.769 1.00 98.12 164 ILE A CA 1
ATOM 1332 C C . ILE A 1 164 ? -9.441 4.756 27.135 1.00 98.12 164 ILE A C 1
ATOM 1334 O O . ILE A 1 164 ? -10.403 5.182 27.771 1.00 98.12 164 ILE A O 1
ATOM 1338 N N . ILE A 1 165 ? -8.177 4.883 27.550 1.00 98.31 165 ILE A N 1
ATOM 1339 C CA . ILE A 1 165 ? -7.804 5.521 28.822 1.00 98.31 165 ILE A CA 1
ATOM 1340 C C . ILE A 1 165 ? -8.323 6.963 28.857 1.00 98.31 165 ILE A C 1
ATOM 1342 O O . ILE A 1 165 ? -9.030 7.350 29.787 1.00 98.31 165 ILE A O 1
ATOM 1346 N N . HIS A 1 166 ? -8.074 7.732 27.794 1.00 97.75 166 HIS A N 1
ATOM 1347 C CA . HIS A 1 166 ? -8.557 9.107 27.690 1.00 97.75 166 HIS A CA 1
ATOM 1348 C C . HIS A 1 166 ? -10.089 9.216 27.813 1.00 97.75 166 HIS A C 1
ATOM 1350 O O . HIS A 1 166 ? -10.615 10.100 28.494 1.00 97.75 166 HIS A O 1
ATOM 1356 N N . TYR A 1 167 ? -10.839 8.318 27.167 1.00 98.25 167 TYR A N 1
ATOM 1357 C CA . TYR A 1 167 ? -12.298 8.323 27.267 1.00 98.25 167 TYR A CA 1
ATOM 1358 C C . TYR A 1 167 ? -12.802 7.895 28.646 1.00 98.25 167 TYR A C 1
ATOM 1360 O O . TYR A 1 167 ? -13.777 8.476 29.123 1.00 98.25 167 TYR A O 1
ATOM 1368 N N . GLN A 1 168 ? -12.134 6.950 29.310 1.00 98.44 168 GLN A N 1
ATOM 1369 C CA . GLN A 1 168 ? -12.453 6.558 30.685 1.00 98.44 168 GLN A CA 1
ATOM 1370 C C . GLN A 1 168 ? -12.289 7.735 31.656 1.00 98.44 168 GLN A C 1
ATOM 1372 O O . GLN A 1 168 ? -13.188 7.996 32.457 1.00 98.44 168 GLN A O 1
ATOM 1377 N N . GLU A 1 169 ? -11.212 8.514 31.531 1.00 98.25 169 GLU A N 1
ATOM 1378 C CA . GLU A 1 169 ? -11.003 9.730 32.330 1.00 98.25 169 GLU A CA 1
ATOM 1379 C C . GLU A 1 169 ? -12.115 10.764 32.098 1.00 98.25 169 GLU A C 1
ATOM 1381 O O . GLU A 1 169 ? -12.680 11.320 33.044 1.00 98.25 169 GLU A O 1
ATOM 1386 N N . ARG A 1 170 ? -12.495 10.993 30.835 1.00 98.19 170 ARG A N 1
ATOM 1387 C CA . ARG A 1 170 ? -13.592 11.913 30.494 1.00 98.19 170 ARG A CA 1
ATOM 1388 C C . ARG A 1 170 ? -14.947 11.431 31.006 1.00 98.19 170 ARG A C 1
ATOM 1390 O O . ARG A 1 170 ? -15.777 12.262 31.378 1.00 98.19 170 ARG A O 1
ATOM 1397 N N . MET A 1 171 ? -15.193 10.122 31.012 1.00 97.50 171 MET A N 1
ATOM 1398 C CA . MET A 1 171 ? -16.401 9.544 31.603 1.00 97.50 171 MET A CA 1
ATOM 1399 C C . MET A 1 171 ? -16.440 9.784 33.113 1.00 97.50 171 MET A C 1
ATOM 1401 O O . MET A 1 171 ? -17.457 10.265 33.604 1.00 97.50 171 MET A O 1
ATOM 1405 N N . ALA A 1 172 ? -15.332 9.557 33.826 1.00 98.44 172 ALA A N 1
ATOM 1406 C CA . ALA A 1 172 ? -15.241 9.818 35.263 1.00 98.44 172 ALA A CA 1
ATOM 1407 C C . ALA A 1 172 ? -15.494 11.299 35.601 1.00 98.44 172 ALA A C 1
ATOM 1409 O O . ALA A 1 172 ? -16.277 11.612 36.494 1.00 98.44 172 ALA A O 1
ATOM 1410 N N . GLN A 1 173 ? -14.918 12.229 34.830 1.00 98.38 173 GLN A N 1
ATOM 1411 C CA . GLN A 1 173 ? -15.182 13.666 34.994 1.00 98.38 173 GLN A CA 1
ATOM 1412 C C . GLN A 1 173 ? -16.663 14.020 34.798 1.00 98.38 173 GLN A C 1
ATOM 1414 O O . GLN A 1 173 ? -17.214 14.841 35.533 1.00 98.38 173 GLN A O 1
ATOM 1419 N N . ARG A 1 174 ? -17.319 13.415 33.801 1.00 98.38 174 ARG A N 1
ATOM 1420 C CA . ARG A 1 174 ? -18.751 13.623 33.550 1.00 98.38 174 ARG A CA 1
ATOM 1421 C C . ARG A 1 174 ? -19.617 13.033 34.658 1.00 98.38 174 ARG A C 1
ATOM 1423 O O . ARG A 1 174 ? -20.585 13.686 35.033 1.00 98.38 174 ARG A O 1
ATOM 1430 N N . GLN A 1 175 ? -19.253 11.868 35.193 1.00 98.38 175 GLN A N 1
ATOM 1431 C CA . GLN A 1 175 ? -19.953 11.254 36.320 1.00 98.38 175 GLN A CA 1
ATOM 1432 C C . GLN A 1 175 ? -19.862 12.136 37.568 1.00 98.38 175 GLN A C 1
ATOM 1434 O O . GLN A 1 175 ? -20.891 12.512 38.111 1.00 98.38 175 GLN A O 1
ATOM 1439 N N . ASN A 1 176 ? -18.661 12.598 37.930 1.00 98.25 176 ASN A N 1
ATOM 1440 C CA . ASN A 1 176 ? -18.476 13.512 39.063 1.00 98.25 176 ASN A CA 1
ATOM 1441 C C . ASN A 1 176 ? -19.313 14.791 38.918 1.00 98.25 176 ASN A C 1
ATOM 1443 O O . ASN A 1 176 ? -19.875 15.299 39.887 1.00 98.25 176 ASN A O 1
ATOM 1447 N N . ARG A 1 177 ? -19.407 15.329 37.695 1.00 98.31 177 ARG A N 1
ATOM 1448 C CA . ARG A 1 177 ? -20.244 16.500 37.413 1.00 98.31 177 ARG A CA 1
ATOM 1449 C C . ARG A 1 177 ? -21.733 16.194 37.574 1.00 98.31 177 ARG A C 1
ATOM 1451 O O . ARG A 1 177 ? -22.456 17.046 38.079 1.00 98.31 177 ARG A O 1
ATOM 1458 N N . LEU A 1 178 ? -22.184 15.025 37.127 1.00 98.25 178 LEU A N 1
ATOM 1459 C CA . LEU A 1 178 ? -23.568 14.587 37.294 1.00 98.25 178 LEU A CA 1
ATOM 1460 C C . LEU A 1 178 ? -23.912 14.441 38.781 1.00 98.25 178 LEU A C 1
ATOM 1462 O O . LEU A 1 178 ? -24.915 14.986 39.227 1.00 98.25 178 LEU A O 1
ATOM 1466 N N . ASP A 1 179 ? -23.038 13.798 39.552 1.00 98.19 179 ASP A N 1
ATOM 1467 C CA . ASP A 1 179 ? -23.224 13.594 40.990 1.00 98.19 179 ASP A CA 1
ATOM 1468 C C . ASP A 1 179 ? -23.283 14.931 41.743 1.00 98.19 179 ASP A C 1
ATOM 1470 O O . ASP A 1 179 ? -24.154 15.134 42.590 1.00 98.19 179 ASP A O 1
ATOM 1474 N N . ALA A 1 180 ? -22.417 15.886 41.385 1.00 98.06 180 ALA A N 1
ATOM 1475 C CA . ALA A 1 180 ? -22.446 17.233 41.948 1.00 98.06 180 ALA A CA 1
ATOM 1476 C C . ALA A 1 180 ? -23.759 17.973 41.639 1.00 98.06 180 ALA A C 1
ATOM 1478 O O . ALA A 1 180 ? -24.307 18.638 42.516 1.00 98.06 180 ALA A O 1
ATOM 1479 N N . LEU A 1 181 ? -24.283 17.853 40.414 1.00 98.25 181 LEU A N 1
ATOM 1480 C CA . LEU A 1 181 ? -25.564 18.461 40.044 1.00 98.25 181 LEU A CA 1
ATOM 1481 C C . LEU A 1 181 ? -26.736 17.828 40.804 1.00 98.25 181 LEU A C 1
ATOM 1483 O O . LEU A 1 181 ? -27.561 18.562 41.340 1.00 98.25 181 LEU A O 1
ATOM 1487 N N . ASN A 1 182 ? -26.764 16.500 40.925 1.00 97.50 182 ASN A N 1
ATOM 1488 C CA . ASN A 1 182 ? -27.790 15.786 41.692 1.00 97.50 182 ASN A CA 1
ATOM 1489 C C . ASN A 1 182 ? -27.765 16.176 43.181 1.00 97.50 182 ASN A C 1
ATOM 1491 O O . ASN A 1 182 ? -28.814 16.309 43.815 1.00 97.50 182 ASN A O 1
ATOM 1495 N N . ALA A 1 183 ? -26.572 16.387 43.746 1.00 97.69 183 ALA A N 1
ATOM 1496 C CA . ALA A 1 183 ? -26.415 16.860 45.118 1.00 97.69 183 ALA A CA 1
ATOM 1497 C C . ALA A 1 183 ? -26.962 18.2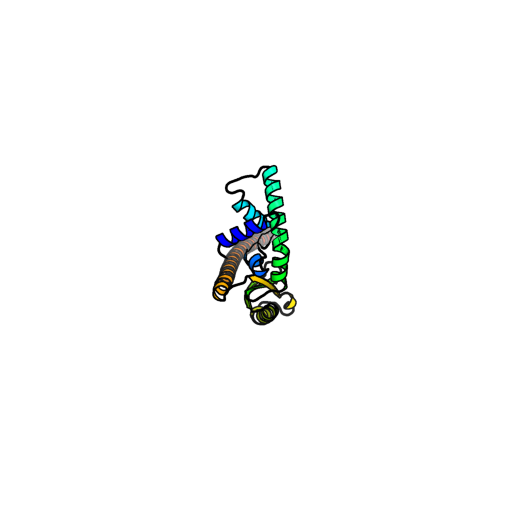87 45.298 1.00 97.69 183 ALA A C 1
ATOM 1499 O O . ALA A 1 183 ? -27.667 18.558 46.271 1.00 97.69 183 ALA A O 1
ATOM 1500 N N . VAL A 1 184 ? -26.688 19.186 44.345 1.00 98.06 184 VAL A N 1
ATOM 1501 C CA . VAL A 1 184 ? -27.236 20.553 44.342 1.00 98.06 184 VAL A CA 1
ATOM 1502 C C . VAL A 1 184 ? -28.761 20.531 44.225 1.00 98.06 184 VAL A C 1
ATOM 1504 O O . VAL A 1 184 ? -29.436 21.196 45.006 1.00 98.06 184 VAL A O 1
ATOM 1507 N N . GLU A 1 185 ? -29.313 19.742 43.304 1.00 97.75 185 GLU A N 1
ATOM 1508 C CA . GLU A 1 185 ? -30.761 19.587 43.130 1.00 97.75 185 GLU A CA 1
ATOM 1509 C C . GLU A 1 185 ? -31.435 19.083 44.412 1.00 97.75 185 GLU A C 1
ATOM 1511 O O . GLU A 1 185 ? -32.391 19.690 44.895 1.00 97.75 185 GLU A O 1
ATOM 1516 N N . SER A 1 186 ? -30.879 18.032 45.020 1.00 96.94 186 SER A N 1
ATOM 1517 C CA . SER A 1 186 ? -31.379 17.479 46.285 1.00 96.94 186 SER A CA 1
ATOM 1518 C C . SER A 1 186 ? -31.348 18.513 47.415 1.00 96.94 186 SER A C 1
ATOM 1520 O O . SER A 1 186 ? -32.290 18.598 48.201 1.00 96.94 186 SER A O 1
ATOM 1522 N N . SER A 1 187 ? -30.293 19.335 47.481 1.00 96.44 187 SER A N 1
ATOM 1523 C CA . SER A 1 187 ? -30.183 20.415 48.466 1.00 96.44 187 SER A CA 1
ATOM 1524 C C . SER A 1 187 ? -31.237 21.503 48.256 1.00 96.44 187 SER A C 1
ATOM 1526 O O . SER A 1 187 ? -31.796 21.988 49.234 1.00 96.44 187 SER A O 1
ATOM 1528 N N . ILE A 1 188 ? -31.519 21.887 47.007 1.00 96.31 188 ILE A N 1
ATOM 1529 C CA . ILE A 1 188 ? -32.541 22.896 46.685 1.00 96.31 188 ILE A CA 1
ATOM 1530 C C . ILE A 1 188 ? -33.931 22.385 47.073 1.00 96.31 188 ILE A C 1
ATOM 1532 O O . ILE A 1 188 ? -34.698 23.115 47.699 1.00 96.31 188 ILE A O 1
ATOM 1536 N N . LEU A 1 189 ? -34.244 21.129 46.739 1.00 95.38 189 LEU A N 1
ATOM 1537 C CA . LEU A 1 189 ? -35.523 20.509 47.091 1.00 95.38 189 LEU A CA 1
ATOM 1538 C C . LEU A 1 189 ? -35.714 20.417 48.611 1.00 95.38 189 LEU A C 1
ATOM 1540 O O . LEU A 1 189 ? -36.805 20.696 49.104 1.00 95.38 189 LEU A O 1
ATOM 1544 N N . ALA A 1 190 ? -34.659 20.076 49.357 1.00 93.62 190 ALA A N 1
ATOM 1545 C CA . ALA A 1 190 ? -34.702 20.043 50.816 1.00 93.62 190 ALA A CA 1
ATOM 1546 C C . ALA A 1 190 ? -34.987 21.431 51.419 1.00 93.62 190 ALA A C 1
ATOM 1548 O O . ALA A 1 190 ? -35.873 21.548 52.264 1.00 93.62 190 ALA A O 1
ATOM 1549 N N . SER A 1 191 ? -34.301 22.479 50.945 1.00 93.81 191 SER A N 1
ATOM 1550 C CA . SER A 1 191 ? -34.531 23.858 51.403 1.00 93.81 191 SER A CA 1
ATOM 1551 C C . SER A 1 191 ? -35.938 24.366 51.066 1.00 93.81 191 SER A C 1
ATOM 1553 O O . SER A 1 191 ? -36.594 24.992 51.896 1.00 93.81 191 SER A O 1
ATOM 1555 N N . ALA A 1 192 ? -36.452 24.047 49.875 1.00 92.00 192 ALA A N 1
ATOM 1556 C CA . ALA A 1 192 ? -37.803 24.441 49.479 1.00 92.00 192 ALA A CA 1
ATOM 1557 C C . ALA A 1 192 ? -38.889 23.793 50.359 1.00 92.00 192 ALA A C 1
ATOM 1559 O O . ALA A 1 192 ? -39.916 24.410 50.621 1.00 92.00 192 ALA A O 1
ATOM 1560 N N . LEU A 1 193 ? -38.675 22.563 50.843 1.00 89.81 193 LEU A N 1
ATOM 1561 C CA . LEU A 1 193 ? -39.608 21.898 51.759 1.00 89.81 193 LEU A CA 1
ATOM 1562 C C . LEU A 1 193 ? -39.590 22.507 53.166 1.00 89.81 193 LEU A C 1
ATOM 1564 O O . LEU A 1 193 ? -40.637 22.546 53.815 1.00 89.81 193 LEU A O 1
ATOM 1568 N N . THR A 1 194 ? -38.436 22.987 53.643 1.00 89.94 194 THR A N 1
ATOM 1569 C CA . THR A 1 194 ? -38.349 23.658 54.949 1.00 89.94 194 THR A CA 1
ATOM 1570 C C . THR A 1 194 ? -39.079 24.999 54.969 1.00 89.94 194 THR A C 1
ATOM 1572 O O . THR A 1 194 ? -39.707 25.317 55.974 1.00 89.94 194 THR A O 1
ATOM 1575 N N . ASP A 1 195 ? -39.096 25.731 53.853 1.00 83.19 195 ASP A N 1
ATOM 1576 C CA . ASP A 1 195 ? -39.791 27.023 53.751 1.00 83.19 195 ASP A CA 1
ATOM 1577 C C . ASP A 1 195 ? -41.331 26.886 53.705 1.00 83.19 195 ASP A C 1
ATOM 1579 O O . ASP A 1 195 ? -42.056 27.851 53.942 1.00 83.19 195 ASP A O 1
ATOM 1583 N N . VAL A 1 196 ? -41.857 25.685 53.426 1.00 78.19 196 VAL A N 1
ATOM 1584 C CA . VAL A 1 196 ? -43.300 25.404 53.257 1.00 78.19 196 VAL A CA 1
ATOM 1585 C C . VAL A 1 196 ? -43.945 24.827 54.532 1.00 78.19 196 VAL A C 1
ATOM 1587 O O . VAL A 1 196 ? -45.103 24.419 54.516 1.00 78.19 196 VAL A O 1
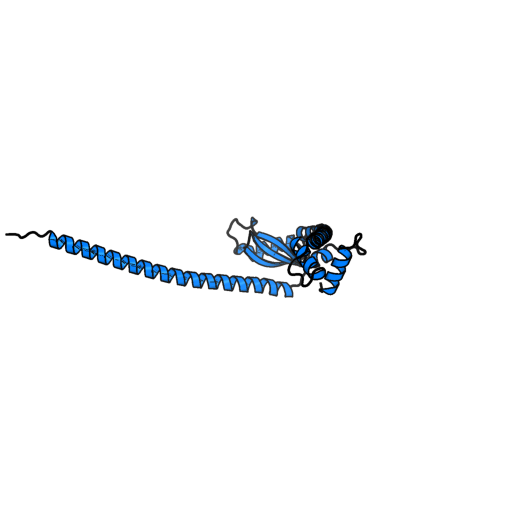ATOM 1590 N N . GLN A 1 197 ? -43.249 24.814 55.673 1.00 61.03 197 GLN A N 1
ATOM 1591 C CA . GLN A 1 197 ? -43.858 24.563 56.989 1.00 61.03 197 GLN A CA 1
ATOM 1592 C C . GLN A 1 197 ? -44.253 25.908 57.636 1.00 61.03 197 GLN A C 1
ATOM 1594 O O . GLN A 1 197 ? -43.454 26.465 58.389 1.00 61.03 197 GLN A O 1
ATOM 1599 N N . PRO A 1 198 ? -45.448 26.474 57.359 1.00 56.38 198 PRO A N 1
ATOM 1600 C CA . PRO A 1 198 ? -45.883 27.706 58.000 1.00 56.38 198 PRO A CA 1
ATOM 1601 C C . PRO A 1 198 ? -46.156 27.473 59.486 1.00 56.38 198 PRO A C 1
ATOM 1603 O O . PRO A 1 198 ? -46.654 26.418 59.891 1.00 56.38 198 PRO A O 1
ATOM 1606 N N . GLU A 1 199 ? -45.839 28.501 60.270 1.00 57.97 199 GLU A N 1
ATOM 1607 C CA . GLU A 1 199 ? -46.126 28.662 61.693 1.00 57.97 199 GLU A CA 1
ATOM 1608 C C . GLU A 1 199 ? -47.505 28.092 62.060 1.00 57.97 199 GLU A C 1
ATOM 1610 O O . GLU A 1 199 ? -48.549 28.693 61.795 1.00 57.97 199 GLU A O 1
ATOM 1615 N N . LYS A 1 200 ? -47.517 26.917 62.701 1.00 56.53 200 LYS A N 1
ATOM 1616 C CA . LYS A 1 200 ? -48.666 26.509 63.508 1.00 56.53 200 LYS A CA 1
ATOM 1617 C C . LYS A 1 200 ? -48.670 27.400 64.746 1.00 56.53 200 LYS A C 1
ATOM 1619 O O . LYS A 1 200 ? -47.918 27.154 65.688 1.00 56.53 200 LYS A O 1
ATOM 1624 N N . THR A 1 201 ? -49.462 28.462 64.645 1.00 54.84 201 THR A N 1
ATOM 1625 C CA . THR A 1 201 ? -49.963 29.277 65.755 1.00 54.84 201 THR A CA 1
ATOM 1626 C C . THR A 1 201 ? -50.884 28.460 66.653 1.00 54.84 201 THR A C 1
ATOM 1628 O O . THR A 1 201 ? -51.525 27.508 66.145 1.00 54.84 201 THR A O 1
#

Radius of gyration: 30.8 Å; chains: 1; bounding box: 72×50×96 Å

Sequence (201 aa):
MNDSRKEEIVRDLLVKRPLSDYSNEELFDLNLHSEYDCRRYVTKIFYPGYPSLTSGQKGGLSRKTNRLWRRIYDGYFDVRTRGGRGIYLVNKGYGCDLGHLFAQDKQEAESLAKLLFGCLVDEGSYSNIRITFIRLGSLHELKAFNRKIVDNLKKEIQGAKDSIIHYQERMAQRQNRLDALNAVESSILASALTDVQPEKT

pLDDT: mean 94.53, std 6.86, range [54.84, 98.44]

Secondary structure (DSSP, 8-state):
--HHHHHHHHHHTTSSS-SSPPPHHHHHHT---SHHHHHHHHHHHHSTT-SS--HHHHHHHHHHHHHHHHHHHHHHHHHHHH--SEEEEEEESTT-EEEEEEESSHHHHHHHHHHHHGGGS-TT-GGGEEEEEEES--HHHHHHHHHHHHHHHHHHHHHHHHHHHHHHHHHHHHHHHHHHHHHHHHHHHHHHHHHT-----